Protein AF-A0A936PYH4-F1 (afdb_monomer_lite)

Foldseek 3Di:
DAQAEAAWKQWQWQQVVPRDGDGDGYDYDFADQLCLLLRLLLCLQVVLVVLVVQVPDDPRIHIQIEGEGADAHAQLSVVVCVVSRYWYWYCDPNDTDGHRHDHHPFDADPVSHRQQQRSLQSLQVVLCVVQVFDPPAALVSLVSLLVVLVVLCVVVVHDQQAADPPQDDSSSLRSSLSNLLSNLCVLFNWGWAQDSDDPPARRIWTQGHPVSPDTHRSSVLSGRCSGGNPVSRSSVVSVVVSVCRVVVND

Sequence (250 aa):
MGLTELDRVELVIEERETNRRRLIAVEALGWPVEREALDTACALLKLSSLLDWAERQPDGKVCKVELYSQGEPPKPLVEWLHKRGVNMTVEADNRPRPVRGRPATLPWGPDGEPDAGALMAENARAFAEAHGAPWPPTVDGVSAVDAACEAWREARGMTPDQNDDDAEDGALTVTGGAYAGEALRLAAGGAWAFVSRNEHMRAFTLRAGPQQNVTVNVLGKVQKHLRAGAGDSTLSLVRVVVGRLREGGF

Radius of gyration: 18.77 Å; chains: 1; bounding box: 57×38×49 Å

Secondary structure (DSSP, 8-state):
----SSS-EEEEEEETTT-PPP-B--------GGGHHHHHHHHHHHHHHHHHHHHTSPTTEEEEEEEEEESPPBHHHHHHHHTTTEEEEEEETTEEEE---BPPSS-B-TTS-B-HHHHHHHHHHHHHHHHT--SS--TGGGHHHHHHHHHHHHTTT--TT---TT---HHHHHHHHHHHHHHHHHHH-EEEEE-S--TTS-SEEEEESTT--EEE-HHHHHHHHHHHGGGG-HHHHHHHHHHHHHHT--

Structure (mmCIF, N/CA/C/O backbone):
data_AF-A0A936PYH4-F1
#
_entry.id   AF-A0A936PYH4-F1
#
loop_
_atom_site.group_PDB
_atom_site.id
_atom_site.type_symbol
_atom_site.label_atom_id
_atom_site.label_alt_id
_atom_site.label_comp_id
_atom_site.label_asym_id
_atom_site.label_entity_id
_atom_site.label_seq_id
_atom_site.pdbx_PDB_ins_code
_atom_site.Cartn_x
_atom_site.Cartn_y
_atom_site.Cartn_z
_atom_site.occupancy
_atom_site.B_iso_or_equiv
_atom_site.auth_seq_id
_atom_site.auth_comp_id
_atom_site.auth_asym_id
_atom_site.auth_atom_id
_atom_site.pdbx_PDB_model_num
ATOM 1 N N . MET A 1 1 ? -2.100 14.354 2.970 1.00 36.97 1 MET A N 1
ATOM 2 C CA . MET A 1 1 ? -2.330 12.986 3.510 1.00 36.97 1 MET A CA 1
ATOM 3 C C . MET A 1 1 ? -3.836 12.752 3.505 1.00 36.97 1 MET A C 1
ATOM 5 O O . MET A 1 1 ? -4.448 12.741 4.555 1.00 36.97 1 MET A O 1
ATOM 9 N N . GLY A 1 2 ? -4.495 12.691 2.357 1.00 36.94 2 GLY A N 1
ATOM 10 C CA . GLY A 1 2 ? -4.712 11.448 1.619 1.00 36.94 2 GLY A CA 1
ATOM 11 C C . GLY A 1 2 ? -5.708 10.541 2.276 1.00 36.94 2 GLY A C 1
ATOM 12 O O . GLY A 1 2 ? -5.559 9.322 2.270 1.00 36.94 2 GLY A O 1
ATOM 13 N N . LEU A 1 3 ? -6.671 11.157 2.947 1.00 38.81 3 LEU A N 1
ATOM 14 C CA . LEU A 1 3 ? -7.670 10.472 3.734 1.00 38.81 3 LEU A CA 1
ATOM 15 C C . LEU A 1 3 ? -8.642 9.678 2.852 1.00 38.81 3 LEU A C 1
ATOM 17 O O . LEU A 1 3 ? -9.134 8.679 3.344 1.00 38.81 3 LEU A O 1
ATOM 21 N N . THR A 1 4 ? -8.797 9.993 1.562 1.00 41.25 4 THR A N 1
ATOM 22 C CA . THR A 1 4 ? -9.926 9.663 0.657 1.00 41.25 4 THR A CA 1
ATOM 23 C C . THR A 1 4 ? -10.342 8.197 0.453 1.00 41.25 4 THR A C 1
ATOM 25 O O . THR A 1 4 ? -11.448 7.975 -0.008 1.00 41.25 4 THR A O 1
ATOM 28 N N . GLU A 1 5 ? -9.532 7.194 0.799 1.00 42.84 5 GLU A N 1
ATOM 29 C CA . GLU A 1 5 ? -9.834 5.776 0.463 1.00 42.84 5 GLU A CA 1
ATOM 30 C C . GLU A 1 5 ? -10.044 4.802 1.648 1.00 42.84 5 GLU A C 1
ATOM 32 O O . GLU A 1 5 ? -9.507 3.702 1.654 1.00 42.84 5 GLU A O 1
ATOM 37 N N . LEU A 1 6 ? -10.673 5.208 2.747 1.00 37.81 6 LEU A N 1
ATOM 38 C CA . LEU A 1 6 ? -11.112 4.260 3.783 1.00 37.81 6 LEU A CA 1
ATOM 39 C C . LEU A 1 6 ? -12.549 4.550 4.141 1.00 37.81 6 LEU A C 1
ATOM 41 O O . LEU A 1 6 ? -12.941 5.708 4.146 1.00 37.81 6 LEU A O 1
ATOM 45 N N . ASP A 1 7 ? -13.316 3.524 4.494 1.00 48.84 7 ASP A N 1
ATOM 46 C CA . ASP A 1 7 ? -14.610 3.782 5.102 1.00 48.84 7 ASP A CA 1
ATOM 47 C C . ASP A 1 7 ? -14.406 4.617 6.379 1.00 48.84 7 ASP A C 1
ATOM 49 O O . ASP A 1 7 ? -13.557 4.293 7.215 1.00 48.84 7 ASP A O 1
ATOM 53 N N . ARG A 1 8 ? -15.127 5.743 6.457 1.00 43.75 8 ARG A N 1
ATOM 54 C CA . ARG A 1 8 ? -15.293 6.655 7.600 1.00 43.75 8 ARG A CA 1
ATOM 55 C C . ARG A 1 8 ? -14.532 6.229 8.870 1.00 43.75 8 ARG A C 1
ATOM 57 O O . ARG A 1 8 ? -15.039 5.490 9.712 1.00 43.75 8 ARG A O 1
ATOM 64 N N . VAL A 1 9 ? -13.321 6.760 9.047 1.00 45.91 9 VAL A N 1
ATOM 65 C CA . VAL A 1 9 ? -12.562 6.606 10.298 1.00 45.91 9 VAL A CA 1
ATOM 66 C C . VAL A 1 9 ? -12.990 7.698 11.279 1.00 45.91 9 VAL A C 1
ATOM 68 O O . VAL A 1 9 ? -12.510 8.830 11.235 1.00 45.91 9 VAL A O 1
ATOM 71 N N . GLU A 1 10 ? -13.873 7.379 12.217 1.00 50.19 10 GLU A N 1
ATOM 72 C CA . GLU A 1 10 ? -14.198 8.305 13.298 1.00 50.19 10 GLU A CA 1
ATOM 73 C C . GLU A 1 10 ? -13.090 8.307 14.356 1.00 50.19 10 GLU A C 1
ATOM 75 O O . GLU A 1 10 ? -13.050 7.514 15.295 1.00 50.19 10 GLU A O 1
ATOM 80 N N . LEU A 1 11 ? -12.161 9.249 14.212 1.00 49.16 11 LEU A N 1
ATOM 81 C CA . LEU A 1 11 ? -11.184 9.552 15.250 1.00 49.16 11 LEU A CA 1
ATOM 82 C C . LEU A 1 11 ? -11.848 10.331 16.397 1.00 49.16 11 LEU A C 1
ATOM 84 O O . LEU A 1 11 ? -11.797 11.560 16.428 1.00 49.16 11 LEU A O 1
ATOM 88 N N . VAL A 1 12 ? -12.420 9.633 17.376 1.00 53.66 12 VAL A N 1
ATOM 89 C CA . VAL A 1 12 ? -12.986 10.263 18.574 1.00 53.66 12 VAL A CA 1
ATOM 90 C C . VAL A 1 12 ? -11.862 10.647 19.540 1.00 53.66 12 VAL A C 1
ATOM 92 O O . VAL A 1 12 ? -11.499 9.918 20.463 1.00 53.66 12 VAL A O 1
ATOM 95 N N . ILE A 1 13 ? -11.311 11.842 19.346 1.00 54.09 13 ILE A N 1
ATOM 96 C CA . ILE A 1 13 ? -10.485 12.499 20.364 1.00 54.09 13 ILE A CA 1
ATOM 97 C C . ILE A 1 13 ? -11.435 12.965 21.464 1.00 54.09 13 ILE A C 1
ATOM 99 O O . ILE A 1 13 ? -12.289 13.804 21.198 1.00 54.09 13 ILE A O 1
ATOM 103 N N . GLU A 1 14 ? -11.318 12.425 22.674 1.00 54.59 14 GLU A N 1
ATOM 104 C CA . GLU A 1 14 ? -12.084 12.874 23.834 1.00 54.59 14 GLU A CA 1
ATOM 105 C C . GLU A 1 14 ? -11.196 13.811 24.663 1.00 54.59 14 GLU A C 1
ATOM 107 O O . GLU A 1 14 ? -10.322 13.385 25.424 1.00 54.59 14 GLU A O 1
ATOM 112 N N . GLU A 1 15 ? -11.386 15.122 24.493 1.00 52.62 15 GLU A N 1
ATOM 113 C CA . GLU A 1 15 ? -10.763 16.112 25.373 1.00 52.62 15 GLU A CA 1
ATOM 114 C C . GLU A 1 15 ? -11.553 16.185 26.682 1.00 52.62 15 GLU A C 1
ATOM 116 O O . GLU A 1 15 ? -12.648 16.745 26.712 1.00 52.62 15 GLU A O 1
ATOM 121 N N . ARG A 1 16 ? -10.997 15.644 27.776 1.00 49.78 16 ARG A N 1
ATOM 122 C CA . ARG A 1 16 ? -11.657 15.614 29.097 1.00 49.78 16 ARG A CA 1
ATOM 123 C C . ARG A 1 16 ? -12.141 16.985 29.582 1.00 49.78 16 ARG A C 1
ATOM 125 O O . ARG A 1 16 ? -13.125 17.053 30.306 1.00 49.78 16 ARG A O 1
ATOM 132 N N . GLU A 1 17 ? -11.465 18.060 29.185 1.00 53.91 17 GLU A N 1
ATOM 133 C CA . GLU A 1 17 ? -11.807 19.428 29.594 1.00 53.91 17 GLU A CA 1
ATOM 134 C C . GLU A 1 17 ? -12.949 20.046 28.777 1.00 53.91 17 GLU A C 1
ATOM 136 O O . GLU A 1 17 ? -13.688 20.881 29.291 1.00 53.91 17 GLU A O 1
ATOM 141 N N . THR A 1 18 ? -13.112 19.655 27.509 1.00 51.16 18 THR A N 1
ATOM 142 C CA . THR A 1 18 ? -14.043 20.322 26.579 1.00 51.16 18 THR A CA 1
ATOM 143 C C . THR A 1 18 ? -15.152 19.407 26.063 1.00 51.16 18 THR A C 1
ATOM 145 O O . THR A 1 18 ? -16.083 19.888 25.417 1.00 51.16 18 THR A O 1
ATOM 148 N N . ASN A 1 19 ? -15.061 18.097 26.319 1.00 54.31 19 ASN A N 1
ATOM 149 C CA . ASN A 1 19 ? -15.919 17.046 25.766 1.00 54.31 19 ASN A CA 1
ATOM 150 C C . ASN A 1 19 ? -16.049 17.095 24.227 1.00 54.31 19 ASN A C 1
ATOM 152 O O . ASN A 1 19 ? -16.992 16.548 23.648 1.00 54.31 19 ASN A O 1
ATOM 156 N N . ARG A 1 20 ? -15.119 17.774 23.540 1.00 45.62 20 ARG A N 1
ATOM 157 C CA . ARG A 1 20 ? -15.144 17.932 22.086 1.00 45.62 20 ARG A CA 1
ATOM 158 C C . ARG A 1 20 ? -14.701 16.639 21.431 1.00 45.62 20 ARG A C 1
ATOM 160 O O . ARG A 1 20 ? -13.614 16.163 21.722 1.00 45.62 20 ARG A O 1
ATOM 167 N N . ARG A 1 21 ? -15.525 16.140 20.508 1.00 53.88 21 ARG A N 1
ATOM 168 C CA . ARG A 1 21 ? -15.212 15.036 19.596 1.00 53.88 21 ARG A CA 1
ATOM 169 C C . ARG A 1 21 ? -14.869 15.623 18.232 1.00 53.88 21 ARG A C 1
ATOM 171 O O . ARG A 1 21 ? -15.609 16.471 17.734 1.00 53.88 21 ARG A O 1
ATOM 178 N N . ARG A 1 22 ? -13.757 15.203 17.630 1.00 50.12 22 ARG A N 1
ATOM 179 C CA . ARG A 1 22 ? -13.478 15.477 16.211 1.00 50.12 22 ARG A CA 1
ATOM 180 C C . ARG A 1 22 ? -13.906 14.267 15.387 1.00 50.12 22 ARG A C 1
ATOM 182 O O . ARG A 1 22 ? -13.904 13.157 15.891 1.00 50.12 22 ARG A O 1
ATOM 189 N N . LEU A 1 23 ? -14.339 14.500 14.155 1.00 50.31 23 LEU A N 1
ATOM 190 C CA . LEU A 1 23 ? -14.784 13.463 13.228 1.00 50.31 23 LEU A CA 1
ATOM 191 C C . LEU A 1 23 ? -13.999 13.654 11.933 1.00 50.31 23 LEU A C 1
ATOM 193 O O . LEU A 1 23 ? -13.921 14.777 11.437 1.00 50.31 23 LEU A O 1
ATOM 197 N N . ILE A 1 24 ? -13.409 12.584 11.403 1.00 49.41 24 ILE A N 1
ATOM 198 C CA . ILE A 1 24 ? -12.728 12.601 10.106 1.00 49.41 24 ILE A CA 1
ATOM 199 C C . ILE A 1 24 ? -13.468 11.621 9.197 1.00 49.41 24 ILE A C 1
ATOM 201 O O . ILE A 1 24 ? -13.180 10.432 9.154 1.00 49.41 24 ILE A O 1
ATOM 205 N N . ALA A 1 25 ? -14.490 12.112 8.504 1.00 42.09 25 ALA A N 1
ATOM 206 C CA . ALA A 1 25 ? -15.237 11.284 7.569 1.00 42.09 25 ALA A CA 1
ATOM 207 C C . ALA A 1 25 ? -14.439 11.085 6.276 1.00 42.09 25 ALA A C 1
ATOM 209 O O . ALA A 1 25 ? -13.813 12.015 5.769 1.00 42.09 25 ALA A O 1
ATOM 210 N N . VAL A 1 26 ? -14.486 9.867 5.750 1.00 46.97 26 VAL A N 1
ATOM 211 C CA . VAL A 1 26 ? -13.901 9.492 4.468 1.00 46.97 26 VAL A CA 1
ATOM 212 C C . VAL A 1 26 ? -14.951 8.679 3.712 1.00 46.97 26 VAL A C 1
ATOM 214 O O . VAL A 1 26 ? -15.607 7.817 4.300 1.00 46.97 26 VAL A O 1
ATOM 217 N N . GLU A 1 27 ? -15.161 9.019 2.441 1.00 40.88 27 GLU A N 1
ATOM 218 C CA . GLU A 1 27 ? -16.103 8.348 1.541 1.00 40.88 27 GLU A CA 1
ATOM 219 C C . GLU A 1 27 ? -15.571 6.975 1.122 1.00 40.88 27 GLU A C 1
ATOM 221 O O . GLU A 1 27 ? -14.375 6.823 0.874 1.00 40.88 27 GLU A O 1
ATOM 226 N N . ALA A 1 28 ? -16.444 5.968 1.023 1.00 50.50 28 ALA A N 1
ATOM 227 C CA . ALA A 1 28 ? -16.013 4.636 0.620 1.00 50.50 28 ALA A CA 1
ATOM 228 C C . ALA A 1 28 ? -17.111 3.754 0.008 1.00 50.50 28 ALA A C 1
ATOM 230 O O . ALA A 1 28 ? -18.307 4.032 0.103 1.00 50.50 28 ALA A O 1
ATOM 231 N N . LEU A 1 29 ? -16.625 2.693 -0.648 1.00 54.22 29 LEU A N 1
ATOM 232 C CA . LEU A 1 29 ? -17.326 1.717 -1.491 1.00 54.22 29 LEU A CA 1
ATOM 233 C C . LEU A 1 29 ? -17.531 0.348 -0.792 1.00 54.22 29 LEU A C 1
ATOM 235 O O . LEU A 1 29 ? -18.022 -0.585 -1.428 1.00 54.22 29 LEU A O 1
ATOM 239 N N . GLY A 1 30 ? -17.160 0.213 0.489 1.00 71.06 30 GLY A N 1
ATOM 240 C CA . GLY A 1 30 ? -17.264 -1.011 1.293 1.00 71.06 30 GLY A CA 1
ATOM 241 C C . GLY A 1 30 ? -16.094 -2.003 1.187 1.00 71.06 30 GLY A C 1
ATOM 242 O O . GLY A 1 30 ? -14.992 -1.611 0.825 1.00 71.06 30 GLY A O 1
ATOM 243 N N . TRP A 1 31 ? -16.329 -3.292 1.508 1.00 82.12 31 TRP A N 1
ATOM 244 C CA . TRP A 1 31 ? -15.305 -4.370 1.565 1.00 82.12 31 TRP A CA 1
ATOM 245 C C . TRP A 1 31 ? -15.480 -5.499 0.524 1.00 82.12 31 TRP A C 1
ATOM 247 O O . TRP A 1 31 ? -15.654 -6.669 0.909 1.00 82.12 31 TRP A O 1
ATOM 257 N N . PRO A 1 32 ? -15.444 -5.204 -0.789 1.00 87.12 32 PRO A N 1
ATOM 258 C CA . PRO A 1 32 ? -15.567 -6.232 -1.818 1.00 87.12 32 PRO A CA 1
ATOM 259 C C . PRO A 1 32 ? -14.401 -7.231 -1.762 1.00 87.12 32 PRO A C 1
ATOM 261 O O . PRO A 1 32 ? -13.291 -6.919 -1.325 1.00 87.12 32 PRO A O 1
ATOM 264 N N . VAL A 1 33 ? -14.661 -8.469 -2.180 1.00 88.31 33 VAL A N 1
ATOM 265 C CA . VAL A 1 33 ? -13.669 -9.556 -2.119 1.00 88.31 33 VAL A CA 1
ATOM 266 C C . VAL A 1 33 ? -12.528 -9.300 -3.104 1.00 88.31 33 VAL A C 1
ATOM 268 O O . VAL A 1 33 ? -11.366 -9.546 -2.792 1.00 88.31 33 VAL A O 1
ATOM 271 N N . GLU A 1 34 ? -12.856 -8.736 -4.261 1.00 88.69 34 GLU A N 1
ATOM 272 C CA . GLU A 1 34 ? -11.951 -8.457 -5.374 1.00 88.69 34 GLU A CA 1
ATOM 273 C C . GLU A 1 34 ? -10.904 -7.389 -5.029 1.00 88.69 34 GLU A C 1
ATOM 275 O O . GLU A 1 34 ? -9.839 -7.349 -5.637 1.00 88.69 34 GLU A O 1
ATOM 280 N N . ARG A 1 35 ? -11.183 -6.532 -4.036 1.00 87.81 35 ARG A N 1
ATOM 281 C CA . ARG A 1 35 ? -10.261 -5.487 -3.566 1.00 87.81 35 ARG A CA 1
ATOM 282 C C . ARG A 1 35 ? -9.670 -5.767 -2.187 1.00 87.81 35 ARG A C 1
ATOM 284 O O . ARG A 1 35 ? -9.006 -4.895 -1.633 1.00 87.81 35 ARG A O 1
ATOM 291 N N . GLU A 1 36 ? -9.850 -6.973 -1.638 1.00 90.50 36 GLU A N 1
ATOM 292 C CA . GLU A 1 36 ? -9.421 -7.301 -0.271 1.00 90.50 36 GLU A CA 1
ATOM 293 C C . GLU A 1 36 ? -7.962 -6.918 0.005 1.00 90.50 36 GLU A C 1
ATOM 295 O O . GLU A 1 36 ? -7.667 -6.367 1.067 1.00 90.50 36 GLU A O 1
ATOM 300 N N . ALA A 1 37 ? -7.062 -7.165 -0.951 1.00 91.94 37 ALA A N 1
ATOM 301 C CA . ALA A 1 37 ? -5.651 -6.827 -0.813 1.00 91.94 37 ALA A CA 1
ATOM 302 C C . ALA A 1 37 ? -5.402 -5.321 -0.707 1.00 91.94 37 ALA A C 1
ATOM 304 O O . ALA A 1 37 ? -4.622 -4.868 0.136 1.00 91.94 37 ALA A O 1
ATOM 305 N N . LEU A 1 38 ? -6.054 -4.548 -1.571 1.00 90.44 38 LEU A N 1
ATOM 306 C CA . LEU A 1 38 ? -5.900 -3.103 -1.619 1.00 90.44 38 LEU A CA 1
ATOM 307 C C . LEU A 1 38 ? -6.494 -2.471 -0.363 1.00 90.44 38 LEU A C 1
ATOM 309 O O . LEU A 1 38 ? -5.808 -1.735 0.346 1.00 90.44 38 LEU A O 1
ATOM 313 N N . ASP A 1 39 ? -7.737 -2.816 -0.044 1.00 87.62 39 ASP A N 1
ATOM 314 C CA . ASP A 1 39 ? -8.466 -2.180 1.048 1.00 87.62 39 ASP A CA 1
ATOM 315 C C . ASP A 1 39 ? -7.851 -2.564 2.408 1.00 87.62 39 ASP A C 1
ATOM 317 O O . ASP A 1 39 ? -7.725 -1.719 3.297 1.00 87.62 39 ASP A O 1
ATOM 321 N N . THR A 1 40 ? -7.334 -3.795 2.551 1.00 88.25 40 THR A N 1
ATOM 322 C CA . THR A 1 40 ? -6.559 -4.207 3.735 1.00 88.25 40 THR A CA 1
ATOM 323 C C . THR A 1 40 ? -5.246 -3.427 3.848 1.00 88.25 40 THR A C 1
ATOM 325 O O . THR A 1 40 ? -4.930 -2.922 4.925 1.00 88.25 40 THR A O 1
ATOM 328 N N . ALA A 1 41 ? -4.472 -3.279 2.766 1.00 88.19 41 ALA A N 1
ATOM 329 C CA . ALA A 1 41 ? -3.217 -2.524 2.801 1.00 88.19 41 ALA A CA 1
ATOM 330 C C . ALA A 1 41 ? -3.446 -1.034 3.112 1.00 88.19 41 ALA A C 1
ATOM 332 O O . ALA A 1 41 ? -2.740 -0.466 3.951 1.00 88.19 41 ALA A O 1
ATOM 333 N N . CYS A 1 42 ? -4.465 -0.419 2.505 1.00 84.88 42 CYS A N 1
ATOM 334 C CA . CYS A 1 42 ? -4.886 0.947 2.807 1.00 84.88 42 CYS A CA 1
ATOM 335 C C . CYS A 1 42 ? -5.316 1.091 4.273 1.00 84.88 42 CYS A C 1
ATOM 337 O O . CYS A 1 42 ? -4.893 2.041 4.940 1.00 84.88 42 CYS A O 1
ATOM 339 N N . ALA A 1 43 ? -6.091 0.139 4.804 1.00 82.38 43 ALA A N 1
ATOM 340 C CA . ALA A 1 43 ? -6.533 0.152 6.198 1.00 82.38 43 ALA A CA 1
ATOM 341 C C . ALA A 1 43 ? -5.351 0.111 7.160 1.00 82.38 43 ALA A C 1
ATOM 343 O O . ALA A 1 43 ? -5.246 0.956 8.048 1.00 82.38 43 ALA A O 1
ATOM 344 N N . LEU A 1 44 ? -4.419 -0.811 6.933 1.00 82.94 44 LEU A N 1
ATOM 345 C CA . LEU A 1 44 ? -3.217 -0.956 7.744 1.00 82.94 44 LEU A CA 1
ATOM 346 C C . LEU A 1 44 ? -2.346 0.304 7.698 1.00 82.94 44 LEU A C 1
ATOM 348 O O . LEU A 1 44 ? -1.953 0.810 8.746 1.00 82.94 44 LEU A O 1
ATOM 352 N N . LEU A 1 45 ? -2.091 0.858 6.508 1.00 80.00 45 LEU A N 1
ATOM 353 C CA . LEU A 1 45 ? -1.277 2.066 6.351 1.00 80.00 45 LEU A CA 1
ATOM 354 C C . LEU A 1 45 ? -1.867 3.260 7.104 1.00 80.00 45 LEU A C 1
ATOM 356 O O . LEU A 1 45 ? -1.144 3.927 7.847 1.00 80.00 45 LEU A O 1
ATOM 360 N N . LYS A 1 46 ? -3.163 3.540 6.930 1.00 76.88 46 LYS A N 1
ATOM 361 C CA . LYS A 1 46 ? -3.772 4.718 7.561 1.00 76.88 46 LYS A CA 1
ATOM 362 C C . LYS A 1 46 ? -3.973 4.517 9.058 1.00 76.88 46 LYS A C 1
ATOM 364 O O . LYS A 1 46 ? -3.663 5.424 9.827 1.00 76.88 46 LYS A O 1
ATOM 369 N N . LEU A 1 47 ? -4.451 3.348 9.489 1.00 77.12 47 LEU A N 1
ATOM 370 C CA . LEU A 1 47 ? -4.714 3.096 10.907 1.00 77.12 47 LEU A CA 1
ATOM 371 C C . LEU A 1 47 ? -3.414 3.028 11.708 1.00 77.12 47 LEU A C 1
ATOM 373 O O . LEU A 1 47 ? -3.383 3.558 12.811 1.00 77.12 47 LEU A O 1
ATOM 377 N N . SER A 1 48 ? -2.317 2.504 11.152 1.00 77.31 48 SER A N 1
ATOM 378 C CA . SER A 1 48 ? -1.006 2.599 11.807 1.00 77.31 48 SER A CA 1
ATOM 379 C C . SER A 1 48 ? -0.564 4.048 12.022 1.00 77.31 48 SER A C 1
ATOM 381 O O . SER A 1 48 ? -0.150 4.385 13.127 1.00 77.31 48 SER A O 1
ATOM 383 N N . SER A 1 49 ? -0.700 4.929 11.022 1.00 74.12 49 SER A N 1
ATOM 384 C CA . SER A 1 49 ? -0.369 6.353 11.193 1.00 74.12 49 SER A CA 1
ATOM 385 C C . SER A 1 49 ? -1.274 7.057 12.210 1.00 74.12 49 SER A C 1
ATOM 387 O O . SER A 1 49 ? -0.801 7.897 12.973 1.00 74.12 49 SER A O 1
ATOM 389 N N . LEU A 1 50 ? -2.565 6.715 12.243 1.00 74.31 50 LEU A N 1
ATOM 390 C CA . LEU A 1 50 ? -3.516 7.292 13.195 1.00 74.31 50 LEU A CA 1
ATOM 391 C C . 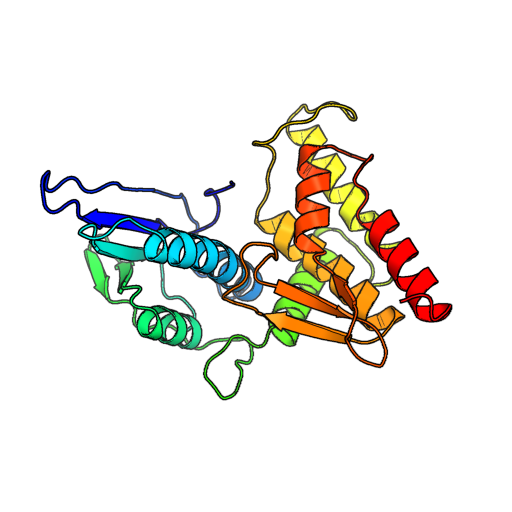LEU A 1 50 ? -3.274 6.811 14.627 1.00 74.31 50 LEU A C 1
ATOM 393 O O . LEU A 1 50 ? -3.330 7.620 15.548 1.00 74.31 50 LEU A O 1
ATOM 397 N N . LEU A 1 51 ? -2.988 5.523 14.815 1.00 74.88 51 LEU A N 1
ATOM 398 C CA . LEU A 1 51 ? -2.668 4.949 16.122 1.00 74.88 51 LEU A CA 1
ATOM 399 C C . LEU A 1 51 ? -1.375 5.548 16.685 1.00 74.88 51 LEU A C 1
ATOM 401 O O . LEU A 1 51 ? -1.354 5.963 17.837 1.00 74.88 51 LEU A O 1
ATOM 405 N N . ASP A 1 52 ? -0.337 5.686 15.859 1.00 75.38 52 ASP A N 1
ATOM 406 C CA . ASP A 1 52 ? 0.925 6.331 16.240 1.00 75.38 52 ASP A CA 1
ATOM 407 C C . ASP A 1 52 ? 0.718 7.812 16.618 1.00 75.38 52 ASP A C 1
ATOM 409 O O . ASP A 1 52 ? 1.230 8.301 17.625 1.00 75.38 52 ASP A O 1
ATOM 413 N N . TRP A 1 53 ? -0.111 8.539 15.861 1.00 76.44 53 TRP A N 1
ATOM 414 C CA . TRP A 1 53 ? -0.502 9.905 16.219 1.00 76.44 53 TRP A CA 1
ATOM 415 C C . TRP A 1 53 ? -1.291 9.967 17.539 1.00 76.44 53 TRP A C 1
ATOM 417 O O . TRP A 1 53 ? -1.061 10.872 18.347 1.00 76.44 53 TRP A O 1
ATOM 427 N N . ALA A 1 54 ? -2.208 9.023 17.765 1.00 72.69 54 ALA A N 1
ATOM 428 C CA . ALA A 1 54 ? -3.041 8.952 18.962 1.00 72.69 54 ALA A CA 1
ATOM 429 C C . ALA A 1 54 ? -2.216 8.636 20.221 1.00 72.69 54 ALA A C 1
ATOM 431 O O . ALA A 1 54 ? -2.462 9.229 21.270 1.00 72.69 54 ALA A O 1
ATOM 432 N N . GLU A 1 55 ? -1.216 7.757 20.109 1.00 73.62 55 GLU A N 1
ATOM 433 C CA . GLU A 1 55 ? -0.278 7.418 21.189 1.00 73.62 55 GLU A CA 1
ATOM 434 C C . GLU A 1 55 ? 0.604 8.616 21.595 1.00 73.62 55 GLU A C 1
ATOM 436 O O . GLU A 1 55 ? 0.939 8.756 22.769 1.00 73.62 55 GLU A O 1
ATOM 441 N N . ARG A 1 56 ? 0.949 9.515 20.660 1.00 76.62 56 ARG A N 1
ATOM 442 C CA . ARG A 1 56 ? 1.772 10.714 20.929 1.00 76.62 56 ARG A CA 1
ATOM 443 C C . ARG A 1 56 ? 1.009 11.896 21.544 1.00 76.62 56 ARG A C 1
ATOM 445 O O . ARG A 1 56 ? 1.588 12.975 21.696 1.00 76.62 56 ARG A O 1
ATOM 452 N N . GLN A 1 57 ? -0.282 11.759 21.847 1.00 74.12 57 GLN A N 1
ATOM 453 C CA . GLN A 1 57 ? -1.046 12.878 22.401 1.00 74.12 57 GLN A CA 1
ATOM 454 C C . GLN A 1 57 ? -0.618 13.214 23.844 1.00 74.12 57 GLN A C 1
ATOM 456 O O . GLN A 1 57 ? -0.269 12.309 24.598 1.00 74.12 57 GLN A O 1
ATOM 461 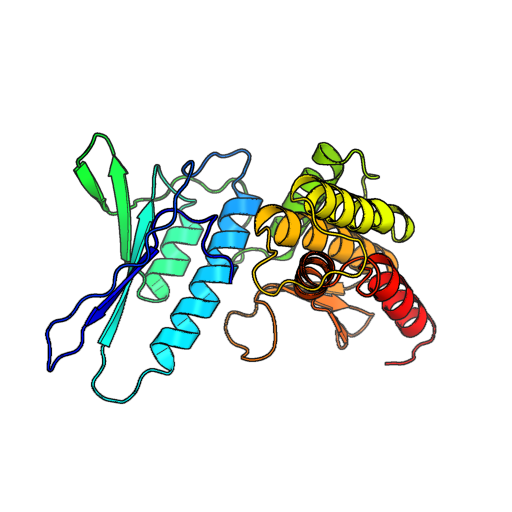N N . PRO A 1 58 ? -0.654 14.502 24.249 1.00 72.44 58 PRO A N 1
ATOM 462 C CA . PRO A 1 58 ? -0.268 14.922 25.597 1.00 72.44 58 PRO A CA 1
ATOM 463 C C . PRO A 1 58 ? -1.080 14.241 26.705 1.00 72.44 58 PRO A C 1
ATOM 465 O O . PRO A 1 58 ? -2.269 13.951 26.525 1.00 72.44 58 PRO A O 1
ATOM 468 N N . ASP A 1 59 ? -0.456 14.090 27.877 1.00 63.12 59 ASP A N 1
ATOM 469 C CA . ASP A 1 59 ? -1.074 13.527 29.079 1.00 63.12 59 ASP A CA 1
ATOM 470 C C . ASP A 1 59 ? -2.447 14.161 29.366 1.00 63.12 59 ASP A C 1
ATOM 472 O O . ASP A 1 59 ? -2.598 15.380 29.445 1.00 63.12 59 ASP A O 1
ATOM 476 N N . GLY A 1 60 ? -3.470 13.313 29.513 1.00 57.44 60 GLY A N 1
ATOM 477 C CA . GLY A 1 60 ? -4.852 13.719 29.795 1.00 57.44 60 GLY A CA 1
ATOM 478 C C . GLY A 1 60 ? -5.807 13.703 28.594 1.00 57.44 60 GLY A C 1
ATOM 479 O O . GLY A 1 60 ? -7.023 13.741 28.808 1.00 57.44 60 GLY A O 1
ATOM 480 N N . LYS A 1 61 ? -5.308 13.570 27.355 1.00 60.81 61 LYS A N 1
ATOM 481 C CA . LYS A 1 61 ? -6.147 13.338 26.164 1.00 60.81 61 LYS A CA 1
ATOM 482 C C . LYS A 1 61 ? -6.315 11.840 25.911 1.00 60.81 61 LYS A C 1
ATOM 484 O O . LYS A 1 61 ? -5.341 11.138 25.668 1.00 60.81 61 LYS A O 1
ATOM 489 N N . VAL A 1 62 ? -7.553 11.341 25.947 1.00 59.59 62 VAL A N 1
ATOM 490 C CA . VAL A 1 62 ? -7.854 9.954 25.559 1.00 59.59 62 VAL A CA 1
ATOM 491 C C . VAL A 1 62 ? -8.326 9.967 24.111 1.00 59.59 62 VAL A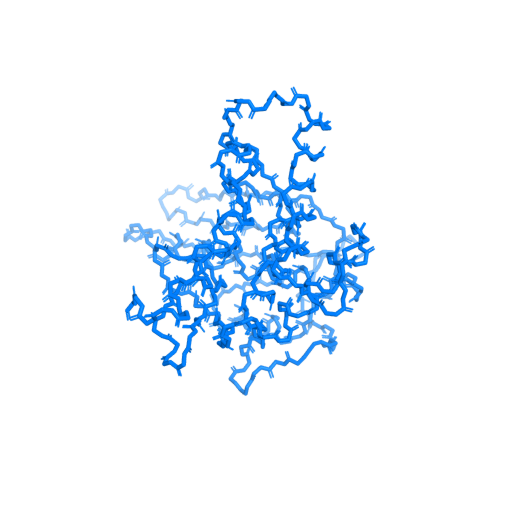 C 1
ATOM 493 O O . VAL A 1 62 ? -9.366 10.543 23.800 1.00 59.59 62 VAL A O 1
ATOM 496 N N . CYS A 1 63 ? -7.572 9.328 23.221 1.00 64.56 63 CYS A N 1
ATOM 497 C CA . CYS A 1 63 ? -7.991 9.136 21.836 1.00 64.56 63 CYS A CA 1
ATOM 498 C C . CYS A 1 63 ? -8.587 7.741 21.676 1.00 64.56 63 CYS A C 1
ATOM 500 O O . CYS A 1 63 ? -7.900 6.746 21.892 1.00 64.56 63 CYS A O 1
ATOM 502 N N . LYS A 1 64 ? -9.864 7.671 21.297 1.00 68.81 64 LYS A N 1
ATOM 503 C CA . LYS A 1 64 ? -10.508 6.432 20.855 1.00 68.81 64 LYS A CA 1
ATOM 504 C C . LYS A 1 64 ? -10.570 6.453 19.334 1.00 68.81 64 LYS A C 1
ATOM 506 O O . LYS A 1 64 ? -10.970 7.451 18.739 1.00 68.81 64 LYS A O 1
ATOM 511 N N . VAL A 1 65 ? -10.159 5.358 18.710 1.00 70.88 65 VAL A N 1
ATOM 512 C CA . VAL A 1 65 ? -10.240 5.195 17.258 1.00 70.88 65 VAL A CA 1
ATOM 513 C C . VAL A 1 65 ? -11.433 4.295 16.962 1.00 70.88 65 VAL A C 1
ATOM 515 O O . VAL A 1 65 ? -11.476 3.156 17.428 1.00 70.88 65 VAL A O 1
ATOM 518 N N . GLU A 1 66 ? -12.400 4.806 16.205 1.00 73.88 66 GLU A N 1
ATOM 519 C CA . GLU A 1 66 ? -13.541 4.035 15.720 1.00 73.88 66 GLU A CA 1
ATOM 520 C C . GLU A 1 66 ? -13.506 3.970 14.188 1.00 73.88 66 GLU A C 1
ATOM 522 O O . GLU A 1 66 ? -13.273 4.971 13.512 1.00 73.88 66 GLU A O 1
ATOM 527 N N . LEU A 1 67 ? -13.719 2.785 13.621 1.00 74.62 67 LEU A N 1
ATOM 528 C CA . LEU A 1 67 ? -13.851 2.587 12.181 1.00 74.62 67 LEU A CA 1
ATOM 529 C C . LEU A 1 67 ? -15.310 2.283 11.848 1.00 74.62 67 LEU A C 1
ATOM 531 O O . LEU A 1 67 ? -15.863 1.304 12.348 1.00 74.62 67 LEU A O 1
ATOM 535 N N . TYR A 1 68 ? -15.909 3.077 10.969 1.00 75.50 68 TYR A N 1
ATOM 536 C CA . TYR A 1 68 ? -17.232 2.818 10.417 1.00 75.50 68 TYR A CA 1
ATOM 537 C C . TYR A 1 68 ? -17.063 2.324 8.992 1.00 75.50 68 TYR A C 1
ATOM 539 O O . TYR A 1 68 ? -16.432 2.993 8.186 1.00 75.50 68 TYR A O 1
ATOM 547 N N . SER A 1 69 ? -17.616 1.152 8.698 1.00 75.19 69 SER A N 1
ATOM 548 C CA . SER A 1 69 ? -17.448 0.456 7.423 1.00 75.19 69 SER A CA 1
ATOM 549 C C . SER A 1 69 ? -18.770 0.170 6.727 1.00 75.19 69 SER A C 1
ATOM 551 O O . SER A 1 69 ? -19.791 -0.058 7.383 1.00 75.19 69 SER A O 1
ATOM 553 N N . GLN A 1 70 ? -18.750 0.168 5.393 1.00 76.94 70 GLN A N 1
ATOM 554 C CA . GLN A 1 70 ? -19.846 -0.355 4.579 1.00 76.94 70 GLN A CA 1
ATOM 555 C C . GLN A 1 70 ? -19.547 -1.833 4.270 1.00 76.94 70 GLN A C 1
ATOM 557 O O . GLN A 1 70 ? -18.603 -2.173 3.564 1.00 76.94 70 GLN A O 1
ATOM 562 N N . GLY A 1 71 ? -20.332 -2.755 4.824 1.00 80.62 71 GLY A N 1
ATOM 563 C CA . GLY A 1 71 ? -20.060 -4.195 4.706 1.00 80.62 71 GLY A CA 1
ATOM 564 C C . GLY A 1 71 ? -18.999 -4.729 5.679 1.00 80.62 71 GLY A C 1
ATOM 565 O O . GLY A 1 71 ? -18.522 -4.030 6.564 1.00 80.62 71 GLY A O 1
ATOM 566 N N . GLU A 1 72 ? -18.689 -6.023 5.565 1.00 86.62 72 GLU A N 1
ATOM 567 C CA . GLU A 1 72 ? -17.838 -6.736 6.529 1.00 86.62 72 GLU A CA 1
ATOM 568 C C . GLU A 1 72 ? -16.383 -6.851 6.029 1.00 86.62 72 GLU A C 1
ATOM 570 O O . GLU A 1 72 ? -16.160 -7.499 5.002 1.00 86.62 72 GLU A O 1
ATOM 575 N N . PRO A 1 73 ? -15.386 -6.312 6.757 1.00 87.31 73 PRO A N 1
ATOM 576 C CA . PRO A 1 73 ? -13.964 -6.533 6.478 1.00 87.31 73 PRO A CA 1
ATOM 577 C C . PRO A 1 73 ? -13.521 -7.980 6.743 1.00 87.31 73 PRO A C 1
ATOM 579 O O . PRO A 1 73 ? -14.217 -8.731 7.432 1.00 87.31 73 PRO A O 1
ATOM 582 N N . PRO A 1 74 ? -12.333 -8.395 6.272 1.00 89.50 74 PRO A N 1
ATOM 583 C CA . PRO A 1 74 ? -11.751 -9.684 6.638 1.00 89.50 74 PRO A CA 1
ATOM 584 C C . PRO A 1 74 ? -11.611 -9.838 8.159 1.00 89.50 74 PRO A C 1
ATOM 586 O O . PRO A 1 74 ? -11.059 -8.978 8.842 1.00 89.50 74 PRO A O 1
ATOM 589 N N . LYS A 1 75 ? -12.077 -10.960 8.710 1.00 91.38 75 LYS A N 1
ATOM 590 C CA . LYS A 1 75 ? -12.080 -11.246 10.151 1.00 91.38 75 LYS A CA 1
ATOM 591 C C . LYS A 1 75 ? -10.699 -11.104 10.809 1.00 91.38 75 LYS A C 1
ATOM 593 O O . LYS A 1 75 ? -10.638 -10.495 11.874 1.00 91.38 75 LYS A O 1
ATOM 598 N N . PRO A 1 76 ? -9.589 -11.567 10.210 1.00 89.38 76 PRO A N 1
ATOM 599 C CA . PRO A 1 76 ? -8.274 -11.348 10.806 1.00 89.38 76 PRO A CA 1
ATOM 600 C C . PRO A 1 76 ? -7.881 -9.861 10.901 1.00 89.38 76 PRO A C 1
ATOM 602 O O . PRO A 1 76 ? -7.261 -9.464 11.885 1.00 89.38 76 PRO A O 1
ATOM 605 N N . LEU A 1 77 ? -8.306 -9.011 9.953 1.00 87.62 77 LEU A N 1
ATOM 606 C CA . LEU A 1 77 ? -8.112 -7.556 10.040 1.00 87.62 77 LEU A CA 1
ATOM 607 C C . LEU A 1 77 ? -8.885 -6.974 11.228 1.00 87.62 77 LEU A C 1
ATOM 609 O O . LEU A 1 77 ? -8.346 -6.164 11.978 1.00 87.62 77 LEU A O 1
ATOM 613 N N . VAL A 1 78 ? -10.121 -7.434 11.437 1.00 88.62 78 VAL A N 1
ATOM 614 C CA . VAL A 1 78 ? -10.949 -7.046 12.591 1.00 88.62 78 VAL A CA 1
ATOM 615 C C . VAL A 1 78 ? -10.272 -7.414 13.904 1.00 88.62 78 VAL A C 1
ATOM 617 O O . VAL A 1 78 ? -10.189 -6.598 14.819 1.00 88.62 78 VAL A O 1
ATOM 620 N N . GLU A 1 79 ? -9.760 -8.637 14.003 1.00 88.44 79 GLU A N 1
ATOM 621 C CA . GLU A 1 79 ? -9.043 -9.109 15.187 1.00 88.44 79 GLU A CA 1
ATOM 622 C C . GLU A 1 79 ? -7.749 -8.315 15.418 1.00 88.44 79 GLU A C 1
ATOM 624 O O . GLU A 1 79 ? -7.453 -7.931 16.552 1.00 88.44 79 GLU A O 1
ATOM 629 N N . TRP A 1 80 ? -7.000 -8.018 14.353 1.00 85.81 80 TRP A N 1
ATOM 630 C CA . TRP A 1 80 ? -5.782 -7.207 14.407 1.00 85.81 80 TRP A CA 1
ATOM 631 C C . TRP A 1 80 ? -6.052 -5.778 14.904 1.00 85.81 80 TRP A C 1
ATOM 633 O O . TRP A 1 80 ? -5.270 -5.249 15.704 1.00 85.81 80 TRP A O 1
ATOM 643 N N . LEU A 1 81 ? -7.166 -5.181 14.467 1.00 83.12 81 LEU A N 1
ATOM 644 C CA . LEU A 1 81 ? -7.617 -3.843 14.852 1.00 83.12 81 LEU A CA 1
ATOM 645 C C . LEU A 1 81 ? -8.142 -3.791 16.290 1.00 83.12 81 LEU A C 1
ATOM 647 O O . LEU A 1 81 ? -7.710 -2.934 17.065 1.00 83.12 81 LEU A O 1
ATOM 651 N N . HIS A 1 82 ? -8.979 -4.749 16.692 1.00 85.69 82 HIS A N 1
ATOM 652 C CA . HIS A 1 82 ? -9.468 -4.840 18.070 1.00 85.69 82 HIS A CA 1
ATOM 653 C C . HIS A 1 82 ? -8.330 -5.008 19.082 1.00 85.69 82 HIS A C 1
ATOM 655 O O . HIS A 1 82 ? -8.336 -4.349 20.122 1.00 85.69 82 HIS A O 1
ATOM 661 N N . LYS A 1 83 ? -7.308 -5.823 18.771 1.00 86.19 83 LYS A N 1
ATOM 662 C CA . LYS A 1 83 ? -6.103 -5.966 19.616 1.00 86.19 83 LYS A CA 1
ATOM 663 C C . LYS A 1 83 ? -5.374 -4.634 19.851 1.00 86.19 83 LYS A C 1
ATOM 665 O O . LYS A 1 83 ? -4.618 -4.521 20.810 1.00 86.19 83 LYS A O 1
ATOM 670 N N . ARG A 1 84 ? -5.594 -3.635 18.991 1.00 80.81 84 ARG A N 1
ATOM 671 C CA . ARG A 1 84 ? -4.989 -2.294 19.048 1.00 80.81 84 ARG A CA 1
ATOM 672 C C . ARG A 1 84 ? -5.962 -1.217 19.536 1.00 80.81 84 ARG A C 1
ATOM 674 O O . ARG A 1 84 ? -5.690 -0.033 19.382 1.00 80.81 84 ARG A O 1
ATOM 681 N N . GLY A 1 85 ? -7.082 -1.620 20.139 1.00 79.56 85 GLY A N 1
ATOM 682 C CA . GLY A 1 85 ? -8.053 -0.699 20.731 1.00 79.56 85 GLY A CA 1
ATOM 683 C C . GLY A 1 85 ? -8.908 0.056 19.713 1.00 79.56 85 GLY A C 1
ATOM 684 O O . GLY A 1 85 ? -9.540 1.045 20.078 1.00 79.56 85 GLY A O 1
ATOM 685 N N . VAL A 1 86 ? -8.935 -0.394 18.454 1.00 80.12 86 VAL A N 1
ATOM 686 C CA . VAL A 1 86 ? -9.828 0.156 17.431 1.00 80.12 86 VAL A CA 1
ATOM 687 C C . VAL A 1 86 ? -11.175 -0.552 17.531 1.00 80.12 86 VAL A C 1
ATOM 689 O O . VAL A 1 86 ? -11.250 -1.767 17.349 1.00 80.12 86 VAL A O 1
ATOM 692 N N . ASN A 1 87 ? -12.238 0.204 17.798 1.00 81.44 87 ASN A N 1
ATOM 693 C CA . ASN A 1 87 ? -13.603 -0.314 17.709 1.00 81.44 87 ASN A CA 1
ATOM 694 C C . ASN A 1 87 ? -14.073 -0.235 16.261 1.00 81.44 87 ASN A C 1
ATOM 696 O O . ASN A 1 87 ? -13.799 0.752 15.582 1.00 81.44 87 ASN A O 1
ATOM 700 N N . MET A 1 88 ? -14.804 -1.240 15.785 1.00 80.94 88 MET A N 1
ATOM 701 C CA . MET A 1 88 ? -15.304 -1.233 14.413 1.00 80.94 88 MET A CA 1
ATOM 702 C C . MET A 1 88 ? -16.813 -1.471 14.349 1.00 80.94 88 MET A C 1
ATOM 704 O O . MET A 1 88 ? -17.353 -2.391 14.973 1.00 80.94 88 MET A O 1
ATOM 708 N N . THR A 1 89 ? -17.476 -0.672 13.522 1.00 82.75 89 THR A N 1
ATOM 709 C CA . THR A 1 89 ? -18.920 -0.673 13.299 1.00 82.75 89 THR A CA 1
ATOM 710 C C . THR A 1 89 ? -19.201 -0.837 11.806 1.00 82.75 89 THR A C 1
ATOM 712 O O . THR A 1 89 ? -18.545 -0.216 10.973 1.00 82.75 89 THR A O 1
ATOM 715 N N . VAL A 1 90 ? -20.173 -1.678 11.451 1.00 80.00 90 VAL A N 1
ATOM 716 C CA . VAL A 1 90 ? -20.739 -1.749 10.097 1.00 80.00 90 VAL A CA 1
ATOM 717 C C . VAL A 1 90 ? -22.036 -0.961 10.084 1.00 80.00 90 VAL A C 1
ATOM 719 O O . VAL A 1 90 ? -22.902 -1.178 10.939 1.00 80.00 90 VAL A O 1
ATOM 722 N N . GLU A 1 91 ? -22.204 -0.093 9.095 1.00 74.50 91 GLU A N 1
ATOM 723 C CA . GLU A 1 91 ? -23.518 0.437 8.746 1.00 74.50 91 GLU A CA 1
ATOM 724 C C . GLU A 1 91 ? -24.214 -0.581 7.832 1.00 74.50 91 GLU A C 1
ATOM 726 O O . GLU A 1 91 ? -23.867 -0.740 6.666 1.00 74.50 91 GLU A O 1
ATOM 731 N N . ALA A 1 92 ? -25.167 -1.336 8.384 1.00 65.00 92 ALA A N 1
ATOM 732 C CA . ALA A 1 92 ? -26.001 -2.266 7.626 1.00 65.00 92 ALA A CA 1
ATOM 733 C C . ALA A 1 92 ? -27.462 -1.825 7.751 1.00 65.00 92 ALA A C 1
ATOM 735 O O . ALA A 1 92 ? -27.934 -1.584 8.861 1.00 65.00 92 ALA A O 1
ATOM 736 N N . ASP A 1 93 ? -28.178 -1.703 6.632 1.00 62.69 93 ASP A N 1
ATOM 737 C CA . ASP A 1 93 ? -29.616 -1.388 6.608 1.00 62.69 93 ASP A CA 1
ATOM 738 C C . ASP A 1 93 ? -29.999 -0.142 7.439 1.00 62.69 93 ASP A C 1
ATOM 740 O O . ASP A 1 93 ? -31.000 -0.128 8.161 1.00 62.69 93 ASP A O 1
ATOM 744 N N . ASN A 1 94 ? -29.176 0.913 7.373 1.00 63.09 94 ASN A N 1
ATOM 745 C CA . ASN A 1 94 ? -29.318 2.154 8.151 1.00 63.09 94 ASN A CA 1
ATOM 746 C C . ASN A 1 94 ? -29.296 1.968 9.683 1.00 63.09 94 ASN A C 1
ATOM 748 O O . ASN A 1 94 ? -29.798 2.821 10.421 1.00 63.09 94 ASN A O 1
ATOM 752 N N . ARG A 1 95 ? -28.721 0.868 10.190 1.00 74.06 95 ARG A N 1
ATOM 753 C CA . ARG A 1 95 ? -28.494 0.647 11.624 1.00 74.06 95 ARG A CA 1
ATOM 754 C C . ARG A 1 95 ? -27.030 0.282 11.902 1.00 74.06 95 ARG A C 1
ATOM 756 O O . ARG A 1 95 ? -26.547 -0.728 11.391 1.00 74.06 95 ARG A O 1
ATOM 763 N N . PRO A 1 96 ? -26.328 1.053 12.751 1.00 78.75 96 PRO A N 1
ATOM 764 C CA . PRO A 1 96 ? -24.983 0.703 13.185 1.00 78.75 96 PRO A CA 1
ATOM 765 C C . PRO A 1 96 ? -24.990 -0.601 13.987 1.00 78.75 96 PRO A C 1
ATOM 767 O O . PRO A 1 96 ? -25.802 -0.778 14.900 1.00 78.75 96 PRO A O 1
ATOM 770 N N . ARG A 1 97 ? -24.067 -1.509 13.671 1.00 85.50 97 ARG A N 1
ATOM 771 C CA . ARG A 1 97 ? -23.833 -2.735 14.446 1.00 85.50 97 ARG A CA 1
ATOM 772 C C . ARG A 1 97 ? -22.339 -3.051 14.542 1.00 85.50 97 ARG A C 1
ATOM 774 O O . ARG A 1 97 ? -21.603 -2.700 13.626 1.00 85.50 97 ARG A O 1
ATOM 781 N N . PRO A 1 98 ? -21.879 -3.769 15.581 1.00 85.31 98 PRO A N 1
ATOM 782 C CA . PRO A 1 98 ? -20.489 -4.211 15.651 1.00 85.31 98 PRO A CA 1
ATOM 783 C C . PRO A 1 98 ? -20.087 -5.050 14.430 1.00 85.31 98 PRO A C 1
ATOM 785 O O . PRO A 1 98 ? -20.871 -5.891 13.962 1.00 85.31 98 PRO A O 1
ATOM 788 N N . VAL A 1 99 ? -18.866 -4.831 13.938 1.00 86.69 99 VAL A N 1
ATOM 789 C CA . VAL A 1 99 ? -18.239 -5.668 12.904 1.00 86.69 99 VAL A CA 1
ATOM 790 C C . VAL A 1 99 ? -18.030 -7.084 13.437 1.00 86.69 99 VAL A C 1
ATOM 792 O O . VAL A 1 99 ? -17.593 -7.278 14.573 1.00 86.69 99 VAL A O 1
ATOM 795 N N . ARG A 1 100 ? -18.321 -8.088 12.604 1.00 88.62 100 ARG A N 1
ATOM 796 C CA . ARG A 1 100 ? -18.046 -9.506 12.906 1.00 88.62 100 ARG A CA 1
ATOM 797 C C . ARG A 1 100 ? -16.879 -10.049 12.091 1.00 88.62 100 ARG A C 1
ATOM 799 O O . ARG A 1 100 ? -16.193 -10.969 12.535 1.00 88.62 100 ARG A O 1
ATOM 806 N N . GLY A 1 101 ? -16.671 -9.467 10.920 1.00 89.31 101 GLY A N 1
ATOM 807 C CA . GLY A 1 101 ? -15.714 -9.898 9.930 1.00 89.31 101 GLY A CA 1
ATOM 808 C C . GLY A 1 101 ? -16.237 -11.039 9.058 1.00 89.31 101 GLY A C 1
ATOM 809 O O . GLY A 1 101 ? -16.993 -11.908 9.501 1.00 89.31 101 GLY A O 1
ATOM 810 N N . ARG A 1 102 ? -15.798 -11.049 7.802 1.00 91.50 102 ARG A N 1
ATOM 811 C CA . ARG A 1 102 ? -15.993 -12.143 6.839 1.00 91.50 102 ARG A CA 1
ATOM 812 C C . ARG A 1 102 ? -14.729 -13.007 6.730 1.00 91.50 102 ARG A C 1
ATOM 814 O O . ARG A 1 102 ? -13.661 -12.561 7.144 1.00 91.50 102 ARG A O 1
ATOM 821 N N . PRO A 1 103 ? -14.791 -14.229 6.178 1.00 92.50 103 PRO A N 1
ATOM 822 C CA . PRO A 1 103 ? -13.580 -14.986 5.865 1.00 92.50 103 PRO A CA 1
ATOM 823 C C . PRO A 1 103 ? -12.625 -14.167 4.982 1.00 92.50 103 PRO A C 1
ATOM 825 O O . PRO A 1 103 ? -13.073 -13.504 4.043 1.00 92.50 103 PRO A O 1
ATOM 828 N N . ALA A 1 104 ? -11.334 -14.194 5.316 1.00 91.94 104 ALA A N 1
ATOM 829 C CA . ALA A 1 104 ? -10.285 -13.624 4.475 1.00 91.94 104 ALA A CA 1
ATOM 830 C C . ALA A 1 104 ? -10.035 -14.532 3.266 1.00 91.94 104 ALA A C 1
ATOM 832 O O . ALA A 1 104 ? -10.104 -15.758 3.394 1.00 91.94 104 ALA A O 1
ATOM 833 N N . THR A 1 105 ? -9.735 -13.938 2.116 1.00 92.06 105 THR A N 1
ATOM 834 C CA . THR A 1 105 ? -9.247 -14.659 0.933 1.00 92.06 105 THR A CA 1
ATOM 835 C C . THR A 1 105 ? -7.727 -14.725 0.894 1.00 92.06 105 THR A C 1
ATOM 837 O O . THR A 1 105 ? -7.169 -15.641 0.290 1.00 92.06 105 THR A O 1
ATOM 840 N N . LEU A 1 106 ? -7.058 -13.793 1.573 1.00 90.44 106 LEU A N 1
ATOM 841 C CA . LEU A 1 106 ? -5.606 -13.757 1.683 1.00 90.44 106 LEU A CA 1
ATOM 842 C C . LEU A 1 106 ? -5.109 -14.515 2.918 1.00 90.44 106 LEU A C 1
ATOM 844 O O . LEU A 1 106 ? -5.806 -14.562 3.937 1.00 90.44 106 LEU A O 1
ATOM 848 N N . PRO A 1 107 ? -3.898 -15.099 2.862 1.00 90.75 107 PRO A N 1
ATOM 849 C CA . PRO A 1 107 ? -3.278 -15.691 4.036 1.00 90.75 107 PRO A CA 1
ATOM 850 C C . PRO A 1 107 ? -2.912 -14.612 5.063 1.00 90.75 107 PRO A C 1
ATOM 852 O O . PRO A 1 107 ? -2.610 -13.465 4.732 1.00 90.75 107 PRO A O 1
ATOM 855 N N . TRP A 1 108 ? -2.924 -15.013 6.331 1.00 87.25 108 TRP A N 1
ATOM 856 C CA . TRP A 1 108 ? -2.494 -14.205 7.468 1.00 87.25 108 TRP A CA 1
ATOM 857 C C . TRP A 1 108 ? -1.417 -14.969 8.236 1.00 87.25 108 TRP A C 1
ATOM 859 O O . TRP A 1 108 ? -1.429 -16.201 8.282 1.00 87.25 108 TRP A O 1
ATOM 869 N N . GLY A 1 109 ? -0.476 -14.236 8.820 1.00 79.50 109 GLY A N 1
ATOM 870 C CA . GLY A 1 109 ? 0.610 -14.783 9.618 1.00 79.50 109 GLY A CA 1
ATOM 871 C C . GLY A 1 109 ? 0.130 -15.431 10.925 1.00 79.50 109 GLY A C 1
ATOM 872 O O . GLY A 1 109 ? -0.991 -15.185 11.380 1.00 79.50 109 GLY A O 1
ATOM 873 N N . PRO A 1 110 ? 0.991 -16.240 11.568 1.00 71.38 110 PRO A N 1
ATOM 874 C CA . PRO A 1 110 ? 0.640 -17.042 12.746 1.00 71.38 110 PRO A CA 1
ATOM 875 C C . PRO A 1 110 ? 0.184 -16.210 13.956 1.00 71.38 110 PRO A C 1
ATOM 877 O O . PRO A 1 110 ? -0.639 -16.675 14.740 1.00 71.38 110 PRO A O 1
ATOM 880 N N . ASP A 1 111 ? 0.650 -14.966 14.077 1.00 71.81 111 ASP A N 1
ATOM 881 C CA . ASP A 1 111 ? 0.289 -14.056 15.174 1.00 71.81 111 ASP A CA 1
ATOM 882 C C . ASP A 1 111 ? -0.991 -13.234 14.891 1.00 71.81 111 ASP A C 1
ATOM 884 O O . ASP A 1 111 ? -1.407 -12.374 15.680 1.00 71.81 111 ASP A O 1
ATOM 888 N N . GLY A 1 112 ? -1.647 -13.507 13.757 1.00 73.75 112 GLY A N 1
ATOM 889 C CA . GLY A 1 112 ? -2.762 -12.718 13.233 1.00 73.75 112 GLY A CA 1
ATOM 890 C C . GLY A 1 112 ? -2.313 -11.401 12.598 1.00 73.75 112 GLY A C 1
ATOM 891 O O . GLY A 1 112 ? -3.119 -10.484 12.456 1.00 73.75 112 GLY A O 1
ATOM 892 N N . GLU A 1 113 ? -1.028 -11.279 12.255 1.00 79.94 113 GLU A N 1
ATOM 893 C CA . GLU A 1 113 ? -0.518 -10.185 11.428 1.00 79.94 113 GLU A CA 1
ATOM 894 C C . GLU A 1 113 ? -0.785 -10.454 9.941 1.00 79.94 113 GLU A C 1
ATOM 896 O O . GLU A 1 113 ? -0.825 -11.612 9.526 1.00 79.94 113 GLU A O 1
ATOM 901 N N . PRO A 1 114 ? -0.989 -9.414 9.121 1.00 78.75 114 PRO A N 1
ATOM 902 C CA . PRO A 1 114 ? -1.155 -9.581 7.681 1.00 78.75 114 PRO A CA 1
ATOM 903 C C . PRO A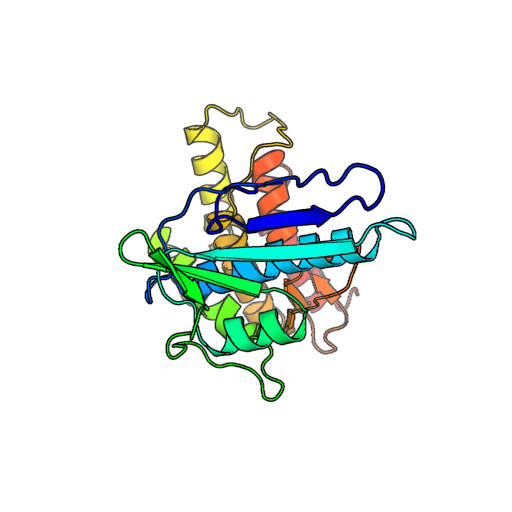 1 114 ? 0.109 -10.200 7.070 1.00 78.75 114 PRO A C 1
ATOM 905 O O . PRO A 1 114 ? 1.221 -9.748 7.352 1.00 78.75 114 PRO A O 1
ATOM 908 N N . ASP A 1 115 ? -0.047 -11.207 6.204 1.00 90.88 115 ASP A N 1
ATOM 909 C CA . ASP A 1 115 ? 1.071 -11.700 5.395 1.00 90.88 115 ASP A CA 1
ATOM 910 C C . ASP A 1 115 ? 1.439 -10.619 4.371 1.00 90.88 115 ASP A C 1
ATOM 912 O O . ASP A 1 115 ? 0.819 -10.488 3.314 1.00 90.88 115 ASP A O 1
ATOM 916 N N . ALA A 1 116 ? 2.439 -9.803 4.710 1.00 90.75 116 ALA A N 1
ATOM 917 C CA . ALA A 1 116 ? 2.868 -8.684 3.882 1.00 90.75 116 ALA A CA 1
ATOM 918 C C . ALA A 1 116 ? 3.324 -9.136 2.485 1.00 90.75 116 ALA A C 1
ATOM 920 O O . ALA A 1 116 ? 3.132 -8.401 1.520 1.00 90.75 116 ALA A O 1
ATOM 921 N N . GLY A 1 117 ? 3.903 -10.335 2.364 1.00 93.44 117 GLY A N 1
ATOM 922 C CA . GLY A 1 117 ? 4.346 -10.877 1.084 1.00 93.44 117 GLY A CA 1
ATOM 923 C C . GLY A 1 117 ? 3.167 -11.208 0.180 1.00 93.44 117 GLY A C 1
ATOM 924 O O . GLY A 1 117 ? 3.113 -10.732 -0.953 1.00 93.44 117 GLY A O 1
ATOM 925 N N . ALA A 1 118 ? 2.198 -11.968 0.692 1.00 93.88 118 ALA A N 1
ATOM 926 C CA . ALA A 1 118 ? 0.991 -12.307 -0.058 1.00 93.88 118 ALA A CA 1
ATOM 927 C C . ALA A 1 118 ? 0.153 -11.064 -0.393 1.00 93.88 118 ALA A C 1
ATOM 929 O O . ALA A 1 118 ? -0.311 -10.913 -1.523 1.00 93.88 118 ALA A O 1
ATOM 930 N N . LEU A 1 119 ? 0.020 -10.141 0.564 1.00 93.62 119 LEU A N 1
ATOM 931 C CA . LEU A 1 119 ? -0.732 -8.901 0.395 1.00 93.62 119 LEU A CA 1
ATOM 932 C C . LEU A 1 119 ? -0.138 -8.012 -0.705 1.00 93.62 119 LEU A C 1
ATOM 934 O O . LEU A 1 119 ? -0.871 -7.485 -1.542 1.00 93.62 119 LEU A O 1
ATOM 938 N N . MET A 1 120 ? 1.186 -7.836 -0.720 1.00 95.50 120 MET A N 1
ATOM 939 C CA . MET A 1 120 ? 1.852 -7.029 -1.745 1.00 95.50 120 MET A CA 1
ATOM 940 C C . MET A 1 120 ? 1.895 -7.754 -3.095 1.00 95.50 120 MET A C 1
ATOM 942 O O . MET A 1 120 ? 1.716 -7.113 -4.124 1.00 95.50 120 MET A O 1
ATOM 946 N N . ALA A 1 121 ? 2.040 -9.081 -3.125 1.00 96.56 121 ALA A N 1
ATOM 947 C CA . ALA A 1 121 ? 1.965 -9.840 -4.373 1.00 96.56 121 ALA A CA 1
ATOM 948 C C . ALA A 1 121 ? 0.586 -9.720 -5.053 1.00 96.56 121 ALA A C 1
ATOM 950 O O . ALA A 1 121 ? 0.524 -9.561 -6.272 1.00 96.56 121 ALA A O 1
ATOM 951 N N . GLU A 1 122 ? -0.510 -9.747 -4.287 1.00 96.81 122 GLU A N 1
ATOM 952 C CA . GLU A 1 122 ? -1.862 -9.557 -4.831 1.00 96.81 122 GLU A CA 1
ATOM 953 C C . GLU A 1 122 ? -2.063 -8.135 -5.374 1.00 96.81 122 GLU A C 1
ATOM 955 O O . GLU A 1 122 ? -2.516 -7.955 -6.502 1.00 96.81 122 GLU A O 1
ATOM 960 N N . ASN A 1 123 ? -1.635 -7.115 -4.624 1.00 97.06 123 ASN A N 1
ATOM 961 C CA . ASN A 1 123 ? -1.686 -5.721 -5.079 1.00 97.06 123 ASN A CA 1
ATOM 962 C C . ASN A 1 123 ? -0.827 -5.471 -6.332 1.00 97.06 123 ASN A C 1
ATOM 964 O O . ASN A 1 123 ? -1.227 -4.717 -7.218 1.00 97.06 123 ASN A O 1
ATOM 968 N N . ALA A 1 124 ? 0.338 -6.117 -6.430 1.00 98.31 124 ALA A N 1
ATOM 969 C CA . ALA A 1 124 ? 1.183 -6.066 -7.617 1.00 98.31 124 ALA A CA 1
ATOM 970 C C . ALA A 1 124 ? 0.496 -6.708 -8.832 1.00 98.31 124 ALA A C 1
ATOM 972 O O . ALA A 1 124 ? 0.595 -6.180 -9.939 1.00 98.31 124 ALA A O 1
ATOM 973 N N . ARG A 1 125 ? -0.216 -7.827 -8.640 1.00 98.12 125 ARG A N 1
ATOM 974 C CA . ARG A 1 125 ? -0.979 -8.472 -9.716 1.00 98.12 125 ARG A CA 1
ATOM 975 C C . ARG A 1 125 ? -2.107 -7.572 -10.203 1.00 98.12 125 ARG A C 1
ATOM 977 O O . ARG A 1 125 ? -2.209 -7.342 -11.404 1.00 98.12 125 ARG A O 1
ATOM 984 N N . ALA A 1 126 ? -2.874 -7.000 -9.276 1.00 96.69 126 ALA A N 1
ATOM 985 C CA . ALA A 1 126 ? -3.943 -6.061 -9.598 1.00 96.69 126 ALA A CA 1
ATOM 986 C C . ALA A 1 126 ? -3.423 -4.842 -10.384 1.00 96.69 126 ALA A C 1
ATOM 988 O O . ALA A 1 126 ? -4.048 -4.430 -11.359 1.00 96.69 126 ALA A O 1
ATOM 989 N N . PHE A 1 127 ? -2.248 -4.305 -10.024 1.00 98.38 12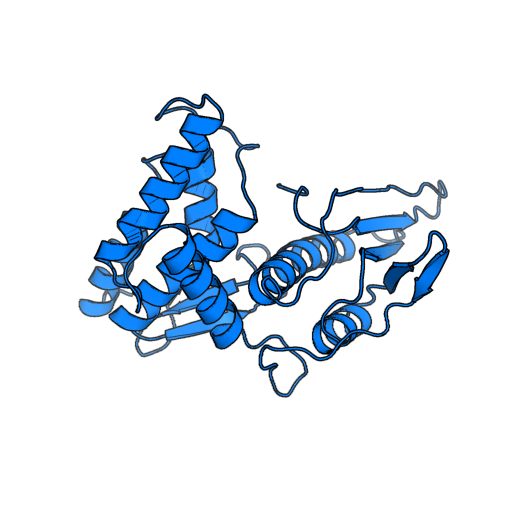7 PHE A N 1
ATOM 990 C CA . PHE A 1 127 ? -1.595 -3.249 -10.806 1.00 98.38 127 PHE A CA 1
ATOM 991 C C . PHE A 1 127 ? -1.287 -3.702 -12.239 1.00 98.38 127 PHE A C 1
ATOM 993 O O . PHE A 1 127 ? -1.594 -2.995 -13.199 1.00 98.38 127 PHE A O 1
ATOM 1000 N N . ALA A 1 128 ? -0.673 -4.881 -12.385 1.00 98.38 128 ALA A N 1
ATOM 1001 C CA . ALA A 1 128 ? -0.283 -5.413 -13.684 1.00 98.38 128 ALA A CA 1
ATOM 1002 C C . ALA A 1 128 ? -1.493 -5.593 -14.609 1.00 98.38 128 ALA A C 1
ATOM 1004 O O . ALA A 1 128 ? -1.445 -5.187 -15.769 1.00 98.38 128 ALA A O 1
ATOM 1005 N N . GLU A 1 129 ? -2.590 -6.130 -14.076 1.00 97.81 129 GLU A N 1
ATOM 1006 C CA . GLU A 1 129 ? -3.852 -6.305 -14.796 1.00 97.81 129 GLU A CA 1
ATOM 1007 C C . GLU A 1 129 ? -4.480 -4.963 -15.197 1.00 97.81 129 GLU A C 1
ATOM 1009 O O . GLU A 1 129 ? -4.854 -4.786 -16.356 1.00 97.81 129 GLU A O 1
ATOM 1014 N N . ALA A 1 130 ? -4.546 -3.995 -14.276 1.00 97.25 130 ALA A N 1
ATOM 1015 C CA . ALA A 1 130 ? -5.174 -2.695 -14.523 1.00 97.25 130 ALA A CA 1
ATOM 1016 C C . ALA A 1 130 ? -4.407 -1.822 -15.532 1.00 97.25 130 ALA A C 1
ATOM 1018 O O . ALA A 1 130 ? -5.018 -1.056 -16.277 1.00 97.25 130 ALA A O 1
ATOM 1019 N N . HIS A 1 131 ? -3.077 -1.937 -15.565 1.00 97.50 131 HIS A N 1
ATOM 1020 C CA . HIS A 1 131 ? -2.205 -1.081 -16.377 1.00 97.50 131 HIS A CA 1
ATOM 1021 C C . HIS A 1 131 ? -1.524 -1.811 -17.545 1.00 97.50 131 HIS A C 1
ATOM 1023 O O . HIS A 1 131 ? -0.684 -1.223 -18.226 1.00 97.50 131 HIS A O 1
ATOM 1029 N N . GLY A 1 132 ? -1.864 -3.082 -17.791 1.00 97.19 132 GLY A N 1
ATOM 1030 C CA . GLY A 1 132 ? -1.261 -3.887 -18.858 1.00 97.19 132 GLY A CA 1
ATOM 1031 C C . GLY A 1 132 ? 0.247 -4.108 -18.685 1.00 97.19 132 GLY A C 1
ATOM 1032 O O . GLY A 1 132 ? 0.972 -4.222 -19.676 1.00 97.19 132 GLY A O 1
ATOM 1033 N N . ALA A 1 133 ? 0.738 -4.128 -17.443 1.00 97.94 133 ALA A N 1
ATOM 1034 C CA . ALA A 1 133 ? 2.154 -4.319 -17.147 1.00 97.94 133 ALA A CA 1
ATOM 1035 C C . ALA A 1 133 ? 2.537 -5.818 -17.151 1.00 97.94 133 ALA A C 1
ATOM 1037 O O . ALA A 1 133 ? 1.679 -6.678 -16.939 1.00 97.94 133 ALA A O 1
ATOM 1038 N N . PRO A 1 134 ? 3.818 -6.173 -17.380 1.00 98.06 134 PRO A N 1
ATOM 1039 C CA . PRO A 1 134 ? 4.266 -7.565 -17.356 1.00 98.06 134 PRO A CA 1
ATOM 1040 C C . PRO A 1 134 ? 3.975 -8.299 -16.037 1.00 98.06 134 PRO A C 1
ATOM 1042 O O . PRO A 1 134 ? 4.204 -7.770 -14.951 1.00 98.06 134 PRO A O 1
ATOM 1045 N N . TRP A 1 135 ? 3.562 -9.566 -16.131 1.00 97.12 135 TRP A N 1
ATOM 1046 C CA . TRP A 1 135 ? 3.453 -10.468 -14.983 1.00 97.12 135 TRP A CA 1
ATOM 1047 C C . TRP A 1 135 ? 4.217 -11.779 -15.249 1.00 97.12 135 TRP A C 1
ATOM 1049 O O . TRP A 1 135 ? 3.923 -12.448 -16.244 1.00 97.12 135 TRP A O 1
ATOM 1059 N N . PRO A 1 136 ? 5.184 -12.183 -14.398 1.00 97.19 136 PRO A N 1
ATOM 1060 C CA . PRO A 1 136 ? 5.609 -11.530 -13.153 1.00 97.19 136 PRO A CA 1
ATOM 1061 C C . PRO A 1 136 ? 6.312 -10.171 -13.378 1.00 97.19 136 PRO A C 1
ATOM 1063 O O . PRO A 1 136 ? 6.819 -9.930 -14.477 1.00 97.19 136 PRO A O 1
ATOM 1066 N N . PRO A 1 137 ? 6.376 -9.293 -12.354 1.00 97.38 137 PRO A N 1
ATOM 1067 C CA . PRO A 1 137 ? 6.976 -7.967 -12.482 1.00 97.38 137 PRO A CA 1
ATOM 1068 C C . PRO A 1 137 ? 8.464 -8.028 -12.840 1.00 97.38 137 PRO A C 1
ATOM 1070 O O . PRO A 1 137 ? 9.220 -8.852 -12.321 1.00 97.38 137 PRO A O 1
ATOM 1073 N N . THR A 1 138 ? 8.908 -7.108 -13.693 1.00 97.88 138 THR A N 1
ATOM 1074 C CA . THR A 1 138 ? 10.318 -6.946 -14.079 1.00 97.88 138 THR A CA 1
ATOM 1075 C C . THR A 1 138 ? 10.795 -5.532 -13.767 1.00 97.88 138 THR A C 1
ATOM 1077 O O . THR A 1 138 ? 9.986 -4.610 -13.680 1.00 97.88 138 THR A O 1
ATOM 1080 N N . VAL A 1 139 ? 12.114 -5.338 -13.626 1.00 97.31 139 VAL A N 1
ATOM 1081 C CA . VAL A 1 139 ? 12.692 -4.002 -13.376 1.00 97.31 139 VAL A CA 1
ATOM 1082 C C . VAL A 1 139 ? 12.283 -3.014 -14.467 1.00 97.31 139 VAL A C 1
ATOM 1084 O O . VAL A 1 139 ? 11.845 -1.918 -14.146 1.00 97.31 139 VAL A O 1
ATOM 1087 N N . ASP A 1 140 ? 12.357 -3.396 -15.743 1.00 97.38 140 ASP A N 1
ATOM 1088 C CA . ASP A 1 140 ? 11.945 -2.511 -16.841 1.00 97.38 140 ASP A CA 1
ATOM 1089 C C . ASP A 1 140 ? 10.427 -2.299 -16.886 1.00 97.38 140 ASP A C 1
ATOM 1091 O O . ASP A 1 140 ? 9.961 -1.212 -17.235 1.00 97.38 140 ASP A O 1
ATOM 1095 N N . GLY A 1 141 ? 9.649 -3.292 -16.444 1.00 97.62 141 GLY A N 1
ATOM 1096 C CA . GLY A 1 141 ? 8.203 -3.179 -16.283 1.00 97.62 141 GLY A CA 1
ATOM 1097 C C . GLY A 1 141 ? 7.774 -2.108 -15.276 1.00 97.62 141 GLY A C 1
ATOM 1098 O O . GLY A 1 141 ? 6.637 -1.655 -15.346 1.00 97.62 141 GLY A O 1
ATOM 1099 N N . VAL A 1 142 ? 8.658 -1.653 -14.376 1.00 98.12 142 VAL A N 1
ATOM 1100 C CA . VAL A 1 142 ? 8.366 -0.559 -13.425 1.00 98.12 142 VAL A CA 1
ATOM 1101 C C . VAL A 1 142 ? 8.106 0.773 -14.139 1.00 98.12 142 VAL A C 1
ATOM 1103 O O . VAL A 1 142 ? 7.438 1.638 -13.581 1.00 98.12 142 VAL A O 1
ATOM 1106 N N . SER A 1 143 ? 8.531 0.927 -15.398 1.00 97.94 143 SER A N 1
ATOM 1107 C CA . SER A 1 143 ? 8.137 2.075 -16.232 1.00 97.94 143 SER A CA 1
ATOM 1108 C C . SER A 1 143 ? 6.614 2.264 -16.335 1.00 97.94 143 SER A C 1
ATOM 1110 O O . SER A 1 143 ? 6.160 3.398 -16.457 1.00 97.94 143 SER A O 1
ATOM 1112 N N . ALA A 1 144 ? 5.819 1.193 -16.215 1.00 98.31 144 ALA A N 1
ATOM 1113 C CA . ALA A 1 144 ? 4.358 1.280 -16.185 1.00 98.31 144 ALA A CA 1
ATOM 1114 C C . ALA A 1 144 ? 3.826 2.006 -14.934 1.00 98.31 144 ALA A C 1
ATOM 1116 O O . ALA A 1 144 ? 2.791 2.661 -15.009 1.00 98.31 144 ALA A O 1
ATOM 1117 N N . VAL A 1 145 ? 4.540 1.936 -13.802 1.00 98.12 145 VAL A N 1
ATOM 1118 C CA . VAL A 1 145 ? 4.201 2.684 -12.576 1.00 98.12 145 VAL A CA 1
ATOM 1119 C C . VAL A 1 145 ? 4.424 4.175 -12.790 1.00 98.12 145 VAL A C 1
ATOM 1121 O O . VAL A 1 145 ? 3.529 4.968 -12.516 1.00 98.12 145 VAL A O 1
ATOM 1124 N N . ASP A 1 146 ? 5.579 4.549 -13.345 1.00 97.56 146 ASP A N 1
ATOM 1125 C CA . ASP A 1 146 ? 5.881 5.946 -13.668 1.00 97.56 146 ASP A CA 1
ATOM 1126 C C . ASP A 1 146 ? 4.846 6.506 -14.665 1.00 97.56 146 ASP A C 1
ATOM 1128 O O . ASP A 1 146 ? 4.313 7.593 -14.456 1.00 97.56 146 ASP A O 1
ATOM 1132 N N . ALA A 1 147 ? 4.485 5.735 -15.698 1.00 97.62 147 ALA A N 1
ATOM 1133 C CA . ALA A 1 147 ? 3.454 6.119 -16.663 1.00 97.62 147 ALA A CA 1
ATOM 1134 C C . ALA A 1 147 ? 2.063 6.281 -16.022 1.00 97.62 147 ALA A C 1
ATOM 1136 O O . ALA A 1 147 ? 1.347 7.224 -16.353 1.00 97.62 147 ALA A O 1
ATOM 1137 N N . ALA A 1 148 ? 1.682 5.399 -15.092 1.00 97.81 148 ALA A N 1
ATOM 1138 C CA . ALA A 1 148 ? 0.420 5.512 -14.363 1.00 97.81 148 ALA A CA 1
ATOM 1139 C C . ALA A 1 148 ? 0.379 6.768 -13.475 1.00 97.81 148 ALA A C 1
ATOM 1141 O O . ALA A 1 148 ? -0.645 7.450 -13.436 1.00 97.81 148 ALA A O 1
ATOM 1142 N N . CYS A 1 149 ? 1.491 7.114 -12.816 1.00 96.38 149 CYS A N 1
ATOM 1143 C CA . CYS A 1 149 ? 1.613 8.358 -12.053 1.00 96.38 149 CYS A CA 1
ATOM 1144 C C . CYS A 1 149 ? 1.464 9.596 -12.945 1.00 96.38 149 CYS A C 1
ATOM 1146 O O . CYS A 1 149 ? 0.721 10.510 -12.591 1.00 96.38 149 CYS A O 1
ATOM 1148 N N . GLU A 1 150 ? 2.130 9.632 -14.102 1.00 96.00 150 GLU A N 1
ATOM 1149 C CA . GLU A 1 150 ? 2.018 10.769 -15.026 1.00 96.00 150 GLU A CA 1
ATOM 1150 C C . GLU A 1 150 ? 0.610 10.893 -15.615 1.00 96.00 150 GLU A C 1
ATOM 1152 O O . GLU A 1 150 ? 0.041 11.981 -15.602 1.00 96.00 150 GLU A O 1
ATOM 1157 N N . ALA A 1 151 ? -0.007 9.784 -16.035 1.00 96.12 151 ALA A N 1
ATOM 1158 C CA . ALA A 1 151 ? -1.384 9.790 -16.530 1.00 96.12 151 ALA A CA 1
ATOM 1159 C C . ALA A 1 151 ? -2.375 10.284 -15.460 1.00 96.12 151 ALA A C 1
ATOM 1161 O O . ALA A 1 151 ? -3.307 11.033 -15.754 1.00 96.12 151 ALA A O 1
ATOM 1162 N N . TRP A 1 152 ? -2.161 9.903 -14.198 1.00 95.44 152 TRP A N 1
ATOM 1163 C CA . TRP A 1 152 ? -2.967 10.373 -13.074 1.00 95.44 152 TRP A CA 1
ATOM 1164 C C . TRP A 1 152 ? -2.827 11.883 -12.836 1.00 95.44 152 TRP A C 1
ATOM 1166 O O . TRP A 1 152 ? -3.830 12.558 -12.571 1.00 95.44 152 TRP A O 1
ATOM 1176 N N . ARG A 1 153 ? -1.595 12.403 -12.935 1.00 94.62 153 ARG A N 1
ATOM 1177 C CA . ARG A 1 153 ? -1.266 13.830 -12.786 1.00 94.62 153 ARG A CA 1
ATOM 1178 C C . ARG A 1 153 ? -1.865 14.649 -13.926 1.00 94.62 153 ARG A C 1
ATOM 1180 O O . ARG A 1 153 ? -2.532 15.653 -13.679 1.00 94.62 153 ARG A O 1
ATOM 1187 N N . GLU A 1 154 ? -1.702 14.178 -15.160 1.00 94.88 154 GLU A N 1
ATOM 1188 C CA . GLU A 1 154 ? -2.273 14.790 -16.362 1.00 94.88 154 GLU A CA 1
ATOM 1189 C C . GLU A 1 154 ? -3.804 14.859 -16.279 1.00 94.88 154 GLU A C 1
ATOM 1191 O O . GLU A 1 154 ? -4.388 15.917 -16.510 1.00 94.88 154 GLU A O 1
ATOM 1196 N N . ALA A 1 155 ? -4.462 13.776 -15.849 1.00 94.75 155 ALA A N 1
ATOM 1197 C CA . ALA A 1 155 ? -5.914 13.741 -15.662 1.00 94.75 155 ALA A CA 1
ATOM 1198 C C . ALA A 1 155 ? -6.429 14.762 -14.627 1.00 94.75 155 ALA A C 1
ATOM 1200 O O . ALA A 1 155 ? -7.615 15.092 -14.619 1.00 94.75 155 ALA A O 1
ATOM 1201 N N . ARG A 1 156 ? -5.548 15.279 -13.762 1.00 93.31 156 ARG A N 1
ATOM 1202 C CA . ARG A 1 156 ? -5.830 16.333 -12.773 1.00 93.31 156 ARG A CA 1
ATOM 1203 C C . ARG A 1 156 ? -5.326 17.714 -13.195 1.00 93.31 156 ARG A C 1
ATOM 1205 O O . ARG A 1 156 ? -5.377 18.648 -12.401 1.00 93.31 156 ARG A O 1
ATOM 1212 N N . GLY A 1 157 ? -4.875 17.859 -14.441 1.00 93.31 157 GLY A N 1
ATOM 1213 C CA . GLY A 1 157 ? -4.409 19.127 -15.003 1.00 93.31 157 GLY A CA 1
ATOM 1214 C C . GLY A 1 157 ? -3.067 19.598 -14.445 1.00 93.31 157 GLY A C 1
ATOM 1215 O O . GLY A 1 157 ? -2.745 20.779 -14.568 1.00 93.31 157 GLY A O 1
ATOM 1216 N N . MET A 1 158 ? -2.294 18.705 -13.822 1.00 92.94 158 MET A N 1
ATOM 1217 C CA . MET A 1 158 ? -0.975 19.040 -13.293 1.00 92.94 158 MET A CA 1
ATOM 1218 C C . MET A 1 158 ? 0.051 19.103 -14.422 1.00 92.94 158 MET A C 1
ATOM 1220 O O . MET A 1 158 ? 0.062 18.254 -15.315 1.00 92.94 158 MET A O 1
ATOM 1224 N N . THR A 1 159 ? 0.951 20.083 -14.369 1.00 87.94 159 THR A N 1
ATOM 1225 C CA . THR A 1 159 ? 2.079 20.141 -15.309 1.00 87.94 159 THR A CA 1
ATOM 1226 C C . THR A 1 159 ? 3.226 19.218 -14.859 1.00 87.94 159 THR A C 1
ATOM 1228 O O . THR A 1 159 ? 3.299 18.857 -13.678 1.00 87.94 159 THR A O 1
ATOM 1231 N N . PRO A 1 160 ? 4.150 18.826 -15.760 1.00 82.88 160 PRO A N 1
ATOM 1232 C CA . PRO A 1 160 ? 5.243 17.908 -15.421 1.00 82.88 160 PRO A CA 1
ATOM 1233 C C . PRO A 1 160 ? 6.106 18.360 -14.234 1.00 82.88 160 PRO A C 1
ATOM 1235 O O . PRO A 1 160 ? 6.462 17.536 -13.397 1.00 82.88 160 PRO A O 1
ATOM 1238 N N . ASP A 1 161 ? 6.368 19.666 -14.119 1.00 83.19 161 ASP A N 1
ATOM 1239 C CA . ASP A 1 161 ? 7.227 20.247 -13.076 1.00 83.19 161 ASP A CA 1
ATOM 1240 C C . ASP A 1 161 ? 6.445 20.752 -11.848 1.00 83.19 161 ASP A C 1
ATOM 1242 O O . ASP A 1 161 ? 7.030 21.286 -10.902 1.00 83.19 161 ASP A O 1
ATOM 1246 N N . GLN A 1 162 ? 5.112 20.634 -11.852 1.00 89.75 162 GLN A N 1
ATOM 1247 C CA . GLN A 1 162 ? 4.287 21.099 -10.742 1.00 89.75 162 GLN A CA 1
ATOM 1248 C C . GLN A 1 162 ? 4.464 20.193 -9.525 1.00 89.75 162 GLN A C 1
ATOM 1250 O O . GLN A 1 162 ? 4.189 18.995 -9.586 1.00 89.75 162 GLN A O 1
ATOM 1255 N N . ASN A 1 163 ? 4.848 20.788 -8.400 1.00 89.94 163 ASN A N 1
ATOM 1256 C CA . ASN A 1 163 ? 4.811 20.122 -7.107 1.00 89.94 163 ASN A CA 1
ATOM 1257 C C . ASN A 1 163 ? 3.501 20.456 -6.382 1.00 89.94 163 ASN A C 1
ATOM 1259 O O . ASN A 1 163 ? 3.131 21.628 -6.295 1.00 89.94 163 ASN A O 1
ATOM 1263 N N . ASP A 1 164 ? 2.820 19.437 -5.872 1.00 87.56 164 ASP A N 1
ATOM 1264 C CA . ASP A 1 164 ? 1.595 19.566 -5.088 1.00 87.56 164 ASP A CA 1
ATOM 1265 C C . ASP A 1 164 ? 1.616 18.555 -3.934 1.00 87.56 164 ASP A C 1
ATOM 1267 O O . ASP A 1 164 ? 1.648 17.344 -4.150 1.00 87.56 164 ASP A O 1
ATOM 1271 N N . ASP A 1 165 ? 1.614 19.048 -2.695 1.00 82.38 165 ASP A N 1
ATOM 1272 C CA . ASP A 1 165 ? 1.659 18.207 -1.494 1.00 82.38 165 ASP A CA 1
ATOM 1273 C C . ASP A 1 165 ? 0.346 17.447 -1.235 1.00 82.38 165 ASP A C 1
ATOM 1275 O O . ASP A 1 165 ? 0.358 16.416 -0.538 1.00 82.38 165 ASP A O 1
ATOM 1279 N N . ASP A 1 166 ? -0.755 17.925 -1.818 1.00 80.31 166 ASP A N 1
ATOM 1280 C CA . ASP A 1 166 ? -2.086 17.325 -1.746 1.00 80.31 166 ASP A CA 1
ATOM 1281 C C . ASP A 1 166 ? -2.346 16.357 -2.913 1.00 80.31 166 ASP A C 1
ATOM 1283 O O . ASP A 1 166 ? -3.325 15.606 -2.891 1.00 80.31 166 ASP A O 1
ATOM 1287 N N . ALA A 1 167 ? -1.447 16.295 -3.903 1.00 83.81 167 ALA A N 1
ATOM 1288 C CA . ALA A 1 167 ? -1.514 15.304 -4.968 1.00 83.81 167 ALA A CA 1
ATOM 1289 C C . ALA A 1 167 ? -1.185 13.903 -4.433 1.00 83.81 167 ALA A C 1
ATOM 1291 O O . ALA A 1 167 ? -0.029 13.525 -4.219 1.00 83.81 167 ALA A O 1
ATOM 1292 N N . GLU A 1 168 ? -2.224 13.109 -4.195 1.00 82.25 168 GLU A N 1
ATOM 1293 C CA . GLU A 1 168 ? -2.087 11.741 -3.717 1.00 82.25 168 GLU A CA 1
ATOM 1294 C C . GLU A 1 168 ? -3.223 10.828 -4.178 1.00 82.25 168 GLU A C 1
ATOM 1296 O O . GLU A 1 168 ? -4.372 11.240 -4.322 1.00 82.25 168 GLU A O 1
ATOM 1301 N N . ASP A 1 169 ? -2.874 9.559 -4.368 1.00 87.94 169 ASP A N 1
ATOM 1302 C CA . ASP A 1 169 ? -3.783 8.473 -4.721 1.00 87.94 169 ASP A CA 1
ATOM 1303 C C . ASP A 1 169 ? -3.363 7.236 -3.930 1.00 87.94 169 ASP A C 1
ATOM 1305 O O . ASP A 1 169 ? -2.236 6.749 -4.078 1.00 87.94 169 ASP A O 1
ATOM 1309 N N . GLY A 1 170 ? -4.216 6.795 -3.006 1.00 85.06 170 GLY A N 1
ATOM 1310 C CA . GLY A 1 170 ? -3.894 5.698 -2.097 1.00 85.06 170 GLY A CA 1
ATOM 1311 C C . GLY A 1 170 ? -3.779 4.381 -2.853 1.00 85.06 170 GLY A C 1
ATOM 1312 O O . GLY A 1 170 ? -2.825 3.629 -2.633 1.00 85.06 170 GLY A O 1
ATOM 1313 N N . ALA A 1 171 ? -4.686 4.160 -3.799 1.00 89.81 171 ALA A N 1
ATOM 1314 C CA . ALA A 1 171 ? -4.792 2.938 -4.565 1.00 89.81 171 ALA A CA 1
ATOM 1315 C C . ALA A 1 171 ? -3.577 2.753 -5.463 1.00 89.81 171 ALA A C 1
ATOM 1317 O O . ALA A 1 171 ? -2.928 1.706 -5.415 1.00 89.81 171 ALA A O 1
ATOM 1318 N N . LEU A 1 172 ? -3.207 3.784 -6.218 1.00 93.38 172 LEU A N 1
ATOM 1319 C CA . LEU A 1 172 ? -2.022 3.786 -7.064 1.00 93.38 172 LEU A CA 1
ATOM 1320 C C . LEU A 1 172 ? -0.736 3.729 -6.230 1.00 93.38 172 LEU A C 1
ATOM 1322 O O . LEU A 1 172 ? 0.196 3.014 -6.594 1.00 93.38 172 LEU A O 1
ATOM 1326 N N . THR A 1 173 ? -0.694 4.396 -5.070 1.00 92.69 173 THR A N 1
ATOM 1327 C CA . THR A 1 173 ? 0.448 4.294 -4.144 1.00 92.69 173 THR A CA 1
ATOM 1328 C C . THR A 1 173 ? 0.670 2.853 -3.683 1.00 92.69 173 THR A C 1
ATOM 1330 O O . THR A 1 173 ? 1.807 2.377 -3.690 1.00 92.69 173 THR A O 1
ATOM 1333 N N . VAL A 1 174 ? -0.395 2.150 -3.286 1.00 92.94 174 VAL A N 1
ATOM 1334 C CA . VAL A 1 174 ? -0.318 0.758 -2.820 1.00 92.94 174 VAL A CA 1
ATOM 1335 C C . VAL A 1 174 ? -0.012 -0.191 -3.973 1.00 92.94 174 VAL A C 1
ATOM 1337 O O . VAL A 1 174 ? 0.962 -0.934 -3.899 1.00 92.94 174 VAL A O 1
ATOM 1340 N N . THR A 1 175 ? -0.809 -0.167 -5.039 1.00 96.81 175 THR A N 1
ATOM 1341 C CA . THR A 1 175 ? -0.707 -1.126 -6.151 1.00 96.81 175 THR A CA 1
ATOM 1342 C C . THR A 1 175 ? 0.569 -0.914 -6.970 1.00 96.81 175 THR A C 1
ATOM 1344 O O . THR A 1 175 ? 1.330 -1.861 -7.179 1.00 96.81 175 THR A O 1
ATOM 1347 N N . GLY A 1 176 ? 0.891 0.331 -7.334 1.00 97.12 176 GLY A N 1
ATOM 1348 C CA . GLY A 1 176 ? 2.133 0.678 -8.031 1.00 97.12 176 GLY A CA 1
ATOM 1349 C C . GLY A 1 176 ? 3.373 0.455 -7.163 1.00 97.12 176 GLY A C 1
ATOM 1350 O O . GLY A 1 176 ? 4.383 -0.078 -7.630 1.00 97.12 176 GLY A O 1
ATOM 1351 N N . GLY A 1 177 ? 3.290 0.786 -5.870 1.00 96.62 177 GLY A N 1
ATOM 1352 C CA . GLY A 1 177 ? 4.370 0.545 -4.914 1.00 96.62 177 GLY A CA 1
ATOM 1353 C C . GLY A 1 177 ? 4.646 -0.946 -4.707 1.00 96.62 177 GLY A C 1
ATOM 1354 O O . GLY A 1 177 ? 5.807 -1.359 -4.658 1.00 96.62 177 GLY A O 1
ATOM 1355 N N . ALA A 1 178 ? 3.591 -1.759 -4.636 1.00 97.50 178 ALA A N 1
ATOM 1356 C CA . ALA A 1 178 ? 3.684 -3.207 -4.545 1.00 97.50 178 ALA A CA 1
ATOM 1357 C C . ALA A 1 178 ? 4.289 -3.818 -5.816 1.00 97.50 178 ALA A C 1
ATOM 1359 O O . ALA A 1 178 ? 5.213 -4.623 -5.716 1.00 97.50 178 ALA A O 1
ATOM 1360 N N . TYR A 1 179 ? 3.853 -3.383 -7.004 1.00 98.62 179 TYR A N 1
ATOM 1361 C CA . TYR A 1 179 ? 4.408 -3.849 -8.278 1.00 98.62 179 TYR A CA 1
ATOM 1362 C C . TYR A 1 179 ? 5.910 -3.558 -8.397 1.00 98.62 179 TYR A C 1
ATOM 1364 O O . TYR A 1 179 ? 6.707 -4.451 -8.697 1.00 98.62 179 TYR A O 1
ATOM 1372 N N . ALA A 1 180 ? 6.326 -2.328 -8.088 1.00 97.75 180 ALA A N 1
ATOM 1373 C CA . ALA A 1 180 ? 7.735 -1.949 -8.102 1.00 97.75 180 ALA A CA 1
ATOM 1374 C C . ALA A 1 180 ? 8.562 -2.683 -7.028 1.00 97.75 180 ALA A C 1
ATOM 1376 O O . ALA A 1 180 ? 9.709 -3.064 -7.277 1.00 97.75 180 ALA A O 1
ATOM 1377 N N . GLY A 1 181 ? 7.989 -2.929 -5.846 1.00 96.81 181 GLY A N 1
ATOM 1378 C CA . GLY A 1 181 ? 8.644 -3.703 -4.794 1.00 96.81 181 GLY A CA 1
ATOM 1379 C C . GLY A 1 181 ? 8.778 -5.188 -5.135 1.00 96.81 181 GLY A C 1
ATOM 1380 O O . GLY A 1 181 ? 9.831 -5.766 -4.880 1.00 96.81 181 GLY A O 1
ATOM 1381 N N . GLU A 1 182 ? 7.785 -5.793 -5.788 1.00 98.06 182 GLU A N 1
ATOM 1382 C CA . GLU A 1 182 ? 7.872 -7.170 -6.287 1.00 98.06 182 GLU A CA 1
ATOM 1383 C C . GLU A 1 182 ? 8.912 -7.308 -7.404 1.00 98.06 182 GLU A C 1
ATOM 1385 O O . GLU A 1 182 ? 9.703 -8.251 -7.382 1.00 98.06 182 GLU A O 1
ATOM 1390 N N . ALA A 1 183 ? 8.997 -6.341 -8.324 1.00 97.69 183 ALA A N 1
ATOM 1391 C CA . ALA A 1 183 ? 10.057 -6.311 -9.334 1.00 97.69 183 ALA A CA 1
ATOM 1392 C C . ALA A 1 183 ? 11.454 -6.268 -8.689 1.00 97.69 183 ALA A C 1
ATOM 1394 O O . ALA A 1 183 ? 12.357 -7.006 -9.091 1.00 97.69 183 ALA A O 1
ATOM 1395 N N . LEU A 1 184 ? 11.626 -5.443 -7.650 1.00 95.31 184 LEU A N 1
ATOM 1396 C CA . LEU A 1 184 ? 12.866 -5.370 -6.879 1.00 95.31 184 LEU A CA 1
ATOM 1397 C C . LEU A 1 184 ? 13.158 -6.688 -6.138 1.00 95.31 184 LEU A C 1
ATOM 1399 O O . LEU A 1 184 ? 14.277 -7.200 -6.218 1.00 95.31 184 LEU A O 1
ATOM 1403 N N . ARG A 1 185 ? 12.157 -7.266 -5.464 1.00 95.38 185 ARG A N 1
ATOM 1404 C CA . ARG A 1 185 ? 12.270 -8.533 -4.727 1.00 95.38 185 ARG A CA 1
ATOM 1405 C C . ARG A 1 185 ? 12.675 -9.685 -5.641 1.00 95.38 185 ARG A C 1
ATOM 1407 O O . ARG A 1 185 ? 13.550 -10.465 -5.280 1.00 95.38 185 ARG A O 1
ATOM 1414 N N . LEU A 1 186 ? 12.072 -9.789 -6.823 1.00 95.06 186 LEU A N 1
ATOM 1415 C CA . LEU A 1 186 ? 12.403 -10.823 -7.806 1.00 95.06 186 LEU A CA 1
ATOM 1416 C C . LEU A 1 186 ? 13.802 -10.622 -8.406 1.00 95.06 186 LEU A C 1
ATOM 1418 O O . LEU A 1 186 ? 14.495 -11.598 -8.683 1.00 95.06 186 LEU A O 1
ATOM 1422 N N . ALA A 1 187 ? 14.242 -9.373 -8.583 1.00 94.06 187 ALA A N 1
ATOM 1423 C CA . ALA A 1 187 ? 15.531 -9.062 -9.199 1.00 94.06 187 ALA A CA 1
ATOM 1424 C C . ALA A 1 187 ? 16.739 -9.172 -8.255 1.00 94.06 187 ALA A C 1
ATOM 1426 O O . ALA A 1 187 ? 17.854 -9.407 -8.736 1.00 94.06 187 ALA A O 1
ATOM 1427 N N . ALA A 1 188 ? 16.543 -8.945 -6.952 1.00 90.44 188 ALA A N 1
ATOM 1428 C CA . ALA A 1 188 ? 17.622 -8.832 -5.965 1.00 90.44 188 ALA A CA 1
ATOM 1429 C C . ALA A 1 188 ? 17.413 -9.672 -4.689 1.00 90.44 188 ALA A C 1
ATOM 1431 O O . ALA A 1 188 ? 18.262 -9.654 -3.795 1.00 90.44 188 ALA A O 1
ATOM 1432 N N . GLY A 1 189 ? 16.306 -10.412 -4.595 1.00 90.06 189 GLY A N 1
ATOM 1433 C CA . GLY A 1 189 ? 15.908 -11.120 -3.382 1.00 90.06 189 GLY A CA 1
ATOM 1434 C C . GLY A 1 189 ? 15.395 -10.178 -2.289 1.00 90.06 189 GLY A C 1
ATOM 1435 O O . GLY A 1 189 ? 15.573 -8.958 -2.334 1.00 90.06 189 GLY A O 1
ATOM 1436 N N . GLY A 1 190 ? 14.744 -10.759 -1.285 1.00 90.50 190 GLY A N 1
ATOM 1437 C CA . GLY A 1 190 ? 14.221 -10.024 -0.140 1.00 90.50 190 GLY A CA 1
ATOM 1438 C C . GLY A 1 190 ? 12.849 -10.504 0.305 1.00 90.50 190 GLY A C 1
ATOM 1439 O O . GLY A 1 190 ? 12.282 -11.441 -0.264 1.00 90.50 190 GLY A O 1
ATOM 1440 N N . ALA A 1 191 ? 12.316 -9.830 1.315 1.00 92.38 191 ALA A N 1
ATOM 1441 C CA . ALA A 1 191 ? 10.991 -10.089 1.854 1.00 92.38 191 ALA A CA 1
ATOM 1442 C C . ALA A 1 191 ? 10.276 -8.779 2.178 1.00 92.38 191 ALA A C 1
ATOM 1444 O O . ALA A 1 191 ? 10.894 -7.789 2.584 1.00 92.38 191 ALA A O 1
ATOM 1445 N N . TRP A 1 192 ? 8.959 -8.782 1.999 1.00 92.88 192 TRP A N 1
ATOM 1446 C CA . TRP A 1 192 ? 8.120 -7.713 2.513 1.00 92.88 192 TRP A CA 1
ATOM 1447 C C . TRP A 1 192 ? 8.039 -7.807 4.027 1.00 92.88 192 TRP A C 1
ATOM 1449 O O . TRP A 1 192 ? 7.864 -8.885 4.590 1.00 92.88 192 TRP A O 1
ATOM 1459 N N . ALA A 1 193 ? 8.142 -6.655 4.670 1.00 88.00 193 ALA A N 1
ATOM 1460 C CA . ALA A 1 193 ? 7.929 -6.501 6.090 1.00 88.00 193 ALA A CA 1
ATOM 1461 C C . ALA A 1 193 ? 6.831 -5.467 6.309 1.00 88.00 193 ALA A C 1
ATOM 1463 O O . ALA A 1 193 ? 6.865 -4.372 5.733 1.00 88.00 193 ALA A O 1
ATOM 1464 N N . PHE A 1 194 ? 5.889 -5.814 7.178 1.00 83.88 194 PHE A N 1
ATOM 1465 C CA . PHE A 1 194 ? 4.976 -4.855 7.765 1.00 83.88 194 PHE A CA 1
ATOM 1466 C C . PHE A 1 194 ? 5.531 -4.414 9.123 1.00 83.88 194 PHE A C 1
ATOM 1468 O O . PHE A 1 194 ? 5.813 -5.245 9.981 1.00 83.88 194 PHE A O 1
ATOM 1475 N N . VAL A 1 195 ? 5.738 -3.113 9.313 1.00 74.69 195 VAL A N 1
ATOM 1476 C CA . VAL A 1 195 ? 6.229 -2.534 10.566 1.00 74.69 195 VAL A CA 1
ATOM 1477 C C . VAL A 1 195 ? 5.212 -1.507 11.033 1.00 74.69 195 VAL A C 1
ATOM 1479 O O . VAL A 1 195 ? 5.132 -0.405 10.497 1.00 74.69 195 VAL A O 1
ATOM 1482 N N . SER A 1 196 ? 4.438 -1.857 12.060 1.00 62.66 196 SER A N 1
ATOM 1483 C CA . SER A 1 196 ? 3.380 -0.985 12.581 1.00 62.66 196 SER A CA 1
ATOM 1484 C C . SER A 1 196 ? 3.901 0.225 13.366 1.00 62.66 196 SER A C 1
ATOM 1486 O O . SER A 1 196 ? 3.118 1.115 13.675 1.00 62.66 196 SER A O 1
ATOM 1488 N N . ARG A 1 197 ? 5.193 0.244 13.733 1.00 57.97 197 ARG A N 1
ATOM 1489 C CA . ARG A 1 197 ? 5.833 1.296 14.538 1.00 57.97 197 ARG A CA 1
ATOM 1490 C C . ARG A 1 197 ? 7.170 1.710 13.937 1.00 57.97 197 ARG A C 1
ATOM 1492 O O . ARG A 1 197 ? 8.188 1.067 14.187 1.00 57.97 197 ARG A O 1
ATOM 1499 N N . ASN A 1 198 ? 7.176 2.783 13.152 1.00 51.44 198 ASN A N 1
ATOM 1500 C CA . ASN A 1 198 ? 8.397 3.532 12.885 1.00 51.44 198 ASN A CA 1
ATOM 1501 C C . ASN A 1 198 ? 8.061 4.937 12.375 1.00 51.44 198 ASN A C 1
ATOM 1503 O O . ASN A 1 198 ? 7.360 5.071 11.378 1.00 51.44 198 ASN A O 1
ATOM 1507 N N . GLU A 1 199 ? 8.596 5.980 13.012 1.00 45.47 199 GLU A N 1
ATOM 1508 C CA . GLU A 1 199 ? 8.240 7.377 12.691 1.00 45.47 199 GLU A CA 1
ATOM 1509 C C . GLU A 1 199 ? 8.749 7.819 11.301 1.00 45.47 199 GLU A C 1
ATOM 1511 O O . GLU A 1 199 ? 8.385 8.879 10.805 1.00 45.47 199 GLU A O 1
ATOM 1516 N N . HIS A 1 200 ? 9.598 7.000 10.668 1.00 47.41 200 HIS A N 1
ATOM 1517 C CA . HIS A 1 200 ? 10.340 7.349 9.454 1.00 47.41 200 HIS A CA 1
ATOM 1518 C C . HIS A 1 200 ? 10.063 6.405 8.266 1.00 47.41 200 HIS A C 1
ATOM 1520 O O . HIS A 1 200 ? 10.562 6.647 7.166 1.00 47.41 200 HIS A O 1
ATOM 1526 N N . MET A 1 201 ? 9.280 5.330 8.446 1.00 53.16 201 MET A N 1
ATOM 1527 C CA . MET A 1 201 ? 8.998 4.348 7.386 1.00 53.16 201 MET A CA 1
ATOM 1528 C C . MET A 1 201 ? 7.495 4.133 7.202 1.00 53.16 201 MET A C 1
ATOM 1530 O O . MET A 1 201 ? 6.747 4.043 8.170 1.00 53.16 201 MET A O 1
ATOM 1534 N N . ARG A 1 202 ? 7.047 4.032 5.940 1.00 63.09 202 ARG A N 1
ATOM 1535 C CA . ARG A 1 202 ? 5.692 3.548 5.631 1.00 63.09 202 ARG A CA 1
ATOM 1536 C C . ARG A 1 202 ? 5.536 2.129 6.184 1.00 63.09 202 ARG A C 1
ATOM 1538 O O . ARG A 1 202 ? 6.512 1.387 6.252 1.00 63.09 202 ARG A O 1
ATOM 1545 N N . ALA A 1 203 ? 4.309 1.755 6.550 1.00 71.56 203 ALA A N 1
ATOM 1546 C CA . ALA A 1 203 ? 4.059 0.503 7.259 1.00 71.56 203 ALA A CA 1
ATOM 1547 C C . ALA A 1 203 ? 4.472 -0.743 6.458 1.00 71.56 203 ALA A C 1
ATOM 1549 O O . ALA A 1 203 ? 4.821 -1.743 7.063 1.00 71.56 203 ALA A O 1
ATOM 1550 N N . PHE A 1 204 ? 4.511 -0.675 5.123 1.00 85.12 204 PHE A N 1
ATOM 1551 C CA . PHE A 1 204 ? 5.073 -1.724 4.270 1.00 85.12 204 PHE A CA 1
ATOM 1552 C C . PHE A 1 204 ? 6.420 -1.299 3.693 1.00 85.12 204 PHE A C 1
ATOM 1554 O O . PHE A 1 204 ? 6.532 -0.263 3.034 1.00 85.12 204 PHE A O 1
ATOM 1561 N N . THR A 1 205 ? 7.437 -2.128 3.911 1.00 88.06 205 THR A N 1
ATOM 1562 C CA . THR A 1 205 ? 8.781 -1.936 3.356 1.00 88.06 205 THR A CA 1
ATOM 1563 C C . THR A 1 205 ? 9.304 -3.236 2.775 1.00 88.06 205 THR A C 1
ATOM 1565 O O . THR A 1 205 ? 8.988 -4.317 3.272 1.00 88.06 205 THR A O 1
ATOM 1568 N N . LEU A 1 206 ? 10.132 -3.137 1.737 1.00 89.44 206 LEU A N 1
ATOM 1569 C CA . LEU A 1 206 ? 10.890 -4.281 1.253 1.00 89.44 206 LEU A CA 1
ATOM 1570 C C . LEU A 1 206 ? 12.248 -4.314 1.954 1.00 89.44 206 LEU A C 1
ATOM 1572 O O . LEU A 1 206 ? 13.005 -3.343 1.890 1.00 89.44 206 LEU A O 1
ATOM 1576 N N . ARG A 1 207 ? 12.568 -5.440 2.590 1.00 90.25 207 ARG A N 1
ATOM 1577 C CA . ARG A 1 207 ? 13.916 -5.750 3.068 1.00 90.25 207 ARG A CA 1
ATOM 1578 C C . ARG A 1 207 ? 14.644 -6.519 1.966 1.00 90.25 207 ARG A C 1
ATOM 1580 O O . ARG A 1 207 ? 14.363 -7.696 1.748 1.00 90.25 207 ARG A O 1
ATOM 1587 N N . ALA A 1 208 ? 15.508 -5.833 1.227 1.00 85.12 208 ALA A N 1
ATOM 1588 C CA . ALA A 1 208 ? 16.141 -6.323 0.006 1.00 85.12 208 ALA A CA 1
ATOM 1589 C C . ALA A 1 208 ? 17.585 -6.801 0.230 1.00 85.12 208 ALA A C 1
ATOM 1591 O O . ALA A 1 208 ? 18.273 -6.354 1.152 1.00 85.12 208 ALA A O 1
ATOM 1592 N N . GLY A 1 209 ? 18.043 -7.683 -0.662 1.00 78.81 209 GLY A N 1
ATOM 1593 C CA . GLY A 1 209 ? 19.405 -8.217 -0.679 1.00 78.81 209 GLY A CA 1
ATOM 1594 C C . GLY A 1 209 ? 19.594 -9.506 0.138 1.00 78.81 209 GLY A C 1
ATOM 1595 O O . GLY A 1 209 ? 18.708 -9.892 0.906 1.00 78.81 209 GLY A O 1
ATOM 1596 N N . PRO A 1 210 ? 20.757 -10.179 0.007 1.00 73.69 210 PRO A N 1
ATOM 1597 C CA . PRO A 1 210 ? 21.006 -11.501 0.599 1.00 73.69 210 PRO A CA 1
ATOM 1598 C C . PRO A 1 210 ? 20.873 -11.548 2.125 1.00 73.69 210 PRO A C 1
ATOM 1600 O O . PRO A 1 210 ? 20.471 -12.566 2.677 1.00 73.69 210 PRO A O 1
ATOM 1603 N N . GLN A 1 211 ? 21.199 -10.442 2.800 1.00 77.06 211 GLN A N 1
ATOM 1604 C CA . GLN A 1 211 ? 21.087 -10.295 4.255 1.00 77.06 211 GLN A CA 1
ATOM 1605 C C . GLN A 1 211 ? 19.857 -9.486 4.688 1.00 77.06 211 GLN A C 1
ATOM 1607 O O . GLN A 1 211 ? 19.683 -9.251 5.880 1.00 77.06 211 GLN A O 1
ATOM 1612 N N . GLN A 1 212 ? 19.016 -9.038 3.745 1.00 80.12 212 GLN A N 1
ATOM 1613 C CA . GLN A 1 212 ? 17.820 -8.231 4.025 1.00 80.12 212 GLN A CA 1
ATOM 1614 C C . GLN A 1 212 ? 18.102 -6.946 4.840 1.00 80.12 212 GLN A C 1
ATOM 1616 O O . GLN A 1 212 ? 17.239 -6.430 5.551 1.00 80.12 212 GLN A O 1
ATOM 1621 N N . ASN A 1 213 ? 19.320 -6.408 4.734 1.00 79.94 213 ASN A N 1
ATOM 1622 C CA . ASN A 1 213 ? 19.792 -5.230 5.465 1.00 79.94 213 ASN A CA 1
ATOM 1623 C C . ASN A 1 213 ? 19.357 -3.906 4.812 1.00 79.94 213 ASN A C 1
ATOM 1625 O O . ASN A 1 213 ? 19.275 -2.880 5.489 1.00 79.94 213 ASN A O 1
ATOM 1629 N N . VAL A 1 214 ? 19.033 -3.913 3.516 1.00 84.62 214 VAL A N 1
ATOM 1630 C CA . VAL A 1 214 ? 18.583 -2.715 2.797 1.00 84.62 214 VAL A CA 1
ATOM 1631 C C . VAL A 1 214 ? 17.073 -2.586 2.905 1.00 84.62 214 VAL A C 1
ATOM 1633 O O . VAL A 1 214 ? 16.331 -3.470 2.491 1.00 84.62 214 VAL A O 1
ATOM 1636 N N . THR A 1 215 ? 16.600 -1.462 3.441 1.00 89.06 215 THR A N 1
ATOM 1637 C CA . THR A 1 215 ? 15.161 -1.204 3.587 1.00 89.06 215 THR A CA 1
ATOM 1638 C C . THR A 1 215 ? 14.700 -0.199 2.556 1.00 89.06 215 THR A C 1
ATOM 1640 O O . THR A 1 215 ? 15.219 0.914 2.497 1.00 89.06 215 THR A O 1
ATOM 1643 N N . VAL A 1 216 ? 13.720 -0.587 1.745 1.00 89.06 216 VAL A N 1
ATOM 1644 C CA . VAL A 1 216 ? 13.239 0.218 0.625 1.00 89.06 216 VAL A CA 1
ATOM 1645 C C . VAL A 1 216 ? 11.764 0.539 0.818 1.00 89.06 216 VAL A C 1
ATOM 1647 O O . VAL A 1 216 ? 10.918 -0.350 0.924 1.00 89.06 216 VAL A O 1
ATOM 1650 N N . ASN A 1 217 ? 11.454 1.834 0.848 1.00 89.25 217 ASN A N 1
ATOM 1651 C CA . ASN A 1 217 ? 10.093 2.354 0.922 1.00 89.25 217 ASN A CA 1
ATOM 1652 C C . ASN A 1 217 ? 9.588 2.701 -0.487 1.00 89.25 217 ASN A C 1
ATOM 1654 O O . ASN A 1 217 ? 9.608 3.860 -0.903 1.00 89.25 217 ASN A O 1
ATOM 1658 N N . VAL A 1 218 ? 9.175 1.676 -1.232 1.00 90.56 218 VAL A N 1
ATOM 1659 C CA . VAL A 1 218 ? 8.747 1.824 -2.631 1.00 90.56 218 VAL A CA 1
ATOM 1660 C C . VAL A 1 218 ? 7.424 2.590 -2.739 1.00 90.56 218 VAL A C 1
ATOM 1662 O O . VAL A 1 218 ? 7.297 3.466 -3.587 1.00 90.56 218 VAL A O 1
ATOM 1665 N N . LEU A 1 219 ? 6.485 2.358 -1.816 1.00 91.62 219 LEU A N 1
ATOM 1666 C CA . LEU A 1 219 ? 5.217 3.097 -1.736 1.00 91.62 219 LEU A CA 1
ATOM 1667 C C . LEU A 1 219 ? 5.469 4.601 -1.557 1.00 91.62 219 LEU A C 1
ATOM 1669 O O . LEU A 1 219 ? 4.883 5.430 -2.246 1.00 91.62 219 LEU A O 1
ATOM 1673 N N . GLY A 1 220 ? 6.393 4.968 -0.664 1.00 89.00 220 GLY A N 1
ATOM 1674 C CA . GLY A 1 220 ? 6.785 6.362 -0.468 1.00 89.00 220 GLY A CA 1
ATOM 1675 C C . GLY A 1 220 ? 7.407 6.993 -1.715 1.00 89.00 220 GLY A C 1
ATOM 1676 O O . GLY A 1 220 ? 7.282 8.201 -1.898 1.00 89.00 220 GLY A O 1
ATOM 1677 N N . LYS A 1 221 ? 8.048 6.202 -2.584 1.00 91.94 221 LYS A N 1
ATOM 1678 C CA . LYS A 1 221 ? 8.575 6.703 -3.857 1.00 91.94 221 LYS A CA 1
ATOM 1679 C C . LYS A 1 221 ? 7.458 6.984 -4.861 1.00 91.94 221 LYS A C 1
ATOM 1681 O O . LYS A 1 221 ? 7.451 8.073 -5.418 1.00 91.94 221 LYS A O 1
ATOM 1686 N N . VAL A 1 222 ? 6.486 6.082 -4.999 1.00 93.94 222 VAL A N 1
ATOM 1687 C CA . VAL A 1 222 ? 5.295 6.311 -5.840 1.00 93.94 222 VAL A CA 1
ATOM 1688 C C . VAL A 1 222 ? 4.537 7.552 -5.378 1.00 93.94 222 VAL A C 1
ATOM 1690 O O . VAL A 1 222 ? 4.222 8.423 -6.180 1.00 93.94 222 VAL A O 1
ATOM 1693 N N . GLN A 1 223 ? 4.335 7.702 -4.068 1.00 91.25 223 GLN A N 1
ATOM 1694 C CA . GLN A 1 223 ? 3.694 8.894 -3.521 1.00 91.25 223 GLN A CA 1
ATOM 1695 C C . GLN A 1 223 ? 4.470 10.182 -3.848 1.00 91.25 223 GLN A C 1
ATOM 1697 O O . GLN A 1 223 ? 3.865 11.202 -4.163 1.00 91.25 223 GLN A O 1
ATOM 1702 N N . LYS A 1 224 ? 5.808 10.159 -3.777 1.00 90.81 224 LYS A N 1
ATOM 1703 C CA . LYS A 1 224 ? 6.629 11.314 -4.170 1.00 90.81 224 LYS A CA 1
ATOM 1704 C C . LYS A 1 224 ? 6.500 11.626 -5.656 1.00 90.81 224 LYS A C 1
ATOM 1706 O O . LYS A 1 224 ? 6.387 12.795 -5.994 1.00 90.81 224 LYS A O 1
ATOM 1711 N N . HIS A 1 225 ? 6.455 10.607 -6.513 1.00 93.69 225 HIS A N 1
ATOM 1712 C CA . HIS A 1 225 ? 6.210 10.783 -7.945 1.00 93.69 225 HIS A CA 1
ATOM 1713 C C . HIS A 1 225 ? 4.865 11.477 -8.182 1.00 93.69 225 HIS A C 1
ATOM 1715 O O . HIS A 1 225 ? 4.809 12.478 -8.887 1.00 93.69 225 HIS A O 1
ATOM 1721 N N . LEU A 1 226 ? 3.788 11.028 -7.532 1.00 92.31 226 LEU A N 1
ATOM 1722 C CA . LEU A 1 226 ? 2.471 11.665 -7.663 1.00 92.31 226 LEU A CA 1
ATOM 1723 C C . LEU A 1 226 ? 2.493 13.159 -7.309 1.00 92.31 226 LEU A C 1
ATOM 1725 O O . LEU A 1 226 ? 1.823 13.943 -7.977 1.00 92.31 226 LEU A O 1
ATOM 1729 N N . ARG A 1 227 ? 3.312 13.557 -6.331 1.00 91.00 227 ARG A N 1
ATOM 1730 C CA . ARG A 1 227 ? 3.455 14.949 -5.877 1.00 91.00 227 ARG A CA 1
ATOM 1731 C C . ARG A 1 227 ? 4.360 15.793 -6.762 1.00 91.00 227 ARG A C 1
ATOM 1733 O O . ARG A 1 227 ? 3.953 16.864 -7.199 1.00 91.00 227 ARG A O 1
ATOM 1740 N N . ALA A 1 228 ? 5.562 15.300 -7.045 1.00 90.00 228 ALA A N 1
ATOM 1741 C CA . ALA A 1 228 ? 6.654 16.061 -7.653 1.00 90.00 228 ALA A CA 1
ATOM 1742 C C . ALA A 1 228 ? 6.918 15.731 -9.136 1.00 90.00 228 ALA A C 1
ATOM 1744 O O . ALA A 1 228 ? 7.764 16.369 -9.757 1.00 90.00 228 ALA A O 1
ATOM 1745 N N . GLY A 1 229 ? 6.214 14.751 -9.710 1.00 89.44 229 GLY A N 1
ATOM 1746 C CA . GLY A 1 229 ? 6.343 14.346 -11.111 1.00 89.44 229 GLY A CA 1
ATOM 1747 C C . GLY A 1 229 ? 7.586 13.505 -11.413 1.00 89.44 229 GLY A C 1
ATOM 1748 O O . GLY A 1 229 ? 8.193 12.893 -10.528 1.00 89.44 229 GLY A O 1
ATOM 1749 N N . ALA A 1 230 ? 7.973 13.480 -12.691 1.00 86.62 230 ALA A N 1
ATOM 1750 C CA . ALA A 1 230 ? 8.986 12.584 -13.255 1.00 86.62 230 ALA A CA 1
ATOM 1751 C C . ALA A 1 230 ? 10.378 12.659 -12.596 1.00 86.62 230 ALA A C 1
ATOM 1753 O O . ALA A 1 230 ? 11.134 11.682 -12.638 1.00 86.62 230 ALA A O 1
ATOM 1754 N N . GLY A 1 231 ? 10.718 13.780 -11.945 1.00 84.81 231 GLY A N 1
ATOM 1755 C CA . GLY A 1 231 ? 11.947 13.915 -11.151 1.00 84.81 231 GLY A CA 1
ATOM 1756 C C . GLY A 1 231 ? 12.042 12.901 -10.001 1.00 84.81 231 GLY A C 1
ATOM 1757 O O . GLY A 1 231 ? 13.137 12.554 -9.556 1.00 84.81 231 GLY A O 1
ATOM 1758 N N . ASP A 1 232 ? 10.903 12.353 -9.573 1.00 89.38 232 ASP A N 1
ATOM 1759 C CA . ASP A 1 232 ? 10.783 11.346 -8.528 1.00 89.38 232 ASP A CA 1
ATOM 1760 C C . ASP A 1 232 ? 10.440 9.937 -9.056 1.00 89.38 232 ASP A C 1
ATOM 1762 O O . ASP A 1 232 ? 9.841 9.138 -8.341 1.00 89.38 232 ASP A O 1
ATOM 1766 N N . SER A 1 233 ? 10.930 9.588 -10.253 1.00 92.94 233 SER A N 1
ATOM 1767 C CA . SER A 1 233 ? 10.763 8.273 -10.903 1.00 92.94 233 SER A CA 1
ATOM 1768 C C . SER A 1 233 ? 10.983 7.065 -9.975 1.00 92.94 233 SER A C 1
ATOM 1770 O O . SER A 1 233 ? 12.042 6.896 -9.345 1.00 92.94 233 SER A O 1
ATOM 1772 N N . THR A 1 234 ? 9.994 6.171 -9.948 1.00 95.00 234 THR A N 1
ATOM 1773 C CA . THR A 1 234 ? 10.034 4.901 -9.213 1.00 95.00 234 THR A CA 1
ATOM 1774 C C . THR A 1 234 ? 10.978 3.912 -9.891 1.00 95.00 234 THR A C 1
ATOM 1776 O O . THR A 1 234 ? 11.772 3.253 -9.212 1.00 95.00 234 THR A O 1
ATOM 1779 N N . LEU A 1 235 ? 10.981 3.864 -11.228 1.00 96.56 235 LEU A N 1
ATOM 1780 C CA . LEU A 1 235 ? 11.919 3.045 -12.005 1.00 96.56 235 LEU A CA 1
ATOM 1781 C C . LEU A 1 235 ? 13.379 3.389 -11.686 1.00 96.56 235 LEU A C 1
ATOM 1783 O O . LEU A 1 235 ? 14.210 2.494 -11.506 1.00 96.56 235 LEU A O 1
ATOM 1787 N N . SER A 1 236 ? 13.691 4.683 -11.590 1.00 95.06 236 SER A N 1
ATOM 1788 C CA . SER A 1 236 ? 15.043 5.159 -11.287 1.00 95.06 236 SER A CA 1
ATOM 1789 C C . SER A 1 236 ? 15.521 4.668 -9.921 1.00 95.06 236 SER A C 1
ATOM 1791 O O . SER A 1 236 ? 16.642 4.170 -9.808 1.00 95.06 236 SER A O 1
ATOM 1793 N N . LEU A 1 237 ? 14.657 4.717 -8.897 1.00 94.06 237 LEU A N 1
ATOM 1794 C CA . LEU A 1 237 ? 14.964 4.146 -7.582 1.00 94.06 237 LEU A CA 1
ATOM 1795 C C . LEU A 1 237 ? 15.257 2.644 -7.681 1.00 94.06 237 LEU A C 1
ATOM 1797 O O . LEU A 1 237 ? 16.288 2.193 -7.182 1.00 94.06 237 LEU A O 1
ATOM 1801 N N . VAL A 1 238 ? 14.370 1.874 -8.319 1.00 95.12 238 VAL A N 1
ATOM 1802 C CA . VAL A 1 238 ? 14.515 0.413 -8.417 1.00 95.12 238 VAL A CA 1
ATOM 1803 C C . VAL A 1 238 ? 15.824 0.046 -9.116 1.00 95.12 238 VAL A C 1
ATOM 1805 O O . VAL A 1 238 ? 16.577 -0.778 -8.598 1.00 95.12 238 VAL A O 1
ATOM 1808 N N . ARG A 1 239 ? 16.154 0.694 -10.241 1.00 95.75 239 ARG A N 1
ATOM 1809 C CA . ARG A 1 239 ? 17.414 0.457 -10.965 1.00 95.75 239 ARG A CA 1
ATOM 1810 C C . ARG A 1 239 ? 18.644 0.744 -10.107 1.00 95.75 239 ARG A C 1
ATOM 1812 O O . ARG A 1 239 ? 19.560 -0.077 -10.085 1.00 95.75 239 ARG A O 1
ATOM 1819 N N . VAL A 1 240 ? 18.655 1.860 -9.374 1.00 93.88 240 VAL A N 1
ATOM 1820 C CA . VAL A 1 240 ? 19.769 2.221 -8.480 1.00 93.88 240 VAL A CA 1
ATOM 1821 C C . VAL A 1 240 ? 19.948 1.183 -7.373 1.00 93.88 240 VAL A C 1
ATOM 1823 O O . VAL A 1 240 ? 21.072 0.753 -7.115 1.00 93.88 240 VAL A O 1
ATOM 1826 N N . VAL A 1 241 ? 18.857 0.754 -6.732 1.00 91.81 241 VAL A N 1
ATOM 1827 C CA . VAL A 1 241 ? 18.924 -0.242 -5.653 1.00 91.81 241 VAL A CA 1
ATOM 1828 C C . VAL A 1 241 ? 19.404 -1.593 -6.186 1.00 91.81 241 VAL A C 1
ATOM 1830 O O . VAL A 1 241 ? 20.316 -2.177 -5.604 1.00 91.81 241 VAL A O 1
ATOM 1833 N N . VAL A 1 242 ? 18.846 -2.075 -7.303 1.00 92.31 242 VAL A N 1
ATOM 1834 C CA . VAL A 1 242 ? 19.265 -3.344 -7.925 1.00 92.31 242 VAL A CA 1
ATOM 1835 C C . VAL A 1 242 ? 20.740 -3.302 -8.322 1.00 92.31 242 VAL A C 1
ATOM 1837 O O . VAL A 1 242 ? 21.461 -4.259 -8.045 1.00 92.31 242 VAL A O 1
ATOM 1840 N N . GLY A 1 243 ? 21.197 -2.208 -8.942 1.00 90.94 243 GLY A N 1
ATOM 1841 C CA . GLY A 1 243 ? 22.599 -2.036 -9.333 1.00 90.94 243 GLY A CA 1
ATOM 1842 C C . GLY A 1 243 ? 23.538 -2.147 -8.134 1.00 90.94 243 GLY A C 1
ATOM 1843 O O . GLY A 1 243 ? 24.404 -3.018 -8.101 1.00 90.94 243 GLY A O 1
ATOM 1844 N N . ARG A 1 244 ? 23.280 -1.359 -7.085 1.00 89.56 244 ARG A N 1
ATOM 1845 C CA . ARG A 1 244 ? 24.105 -1.368 -5.868 1.00 89.56 244 ARG A CA 1
ATOM 1846 C C . ARG A 1 244 ? 24.095 -2.706 -5.129 1.00 89.56 244 ARG A C 1
ATOM 1848 O O . ARG A 1 244 ? 25.135 -3.125 -4.632 1.00 89.56 244 ARG A O 1
ATOM 1855 N N . LEU A 1 245 ? 22.952 -3.393 -5.061 1.00 87.69 245 LEU A N 1
ATOM 1856 C CA . LEU A 1 245 ? 22.868 -4.716 -4.429 1.00 87.69 245 LEU A CA 1
ATOM 1857 C C . LEU A 1 245 ? 23.682 -5.772 -5.187 1.00 87.69 245 LEU A C 1
ATOM 1859 O O . LEU A 1 245 ? 24.289 -6.635 -4.558 1.00 87.69 245 LEU A O 1
ATOM 1863 N N . ARG A 1 246 ? 23.730 -5.700 -6.523 1.00 84.56 246 ARG A N 1
ATOM 1864 C CA . ARG A 1 246 ? 24.541 -6.609 -7.352 1.00 84.56 246 ARG A CA 1
ATOM 1865 C C . ARG A 1 246 ? 26.038 -6.329 -7.245 1.00 84.56 246 ARG A C 1
ATOM 1867 O O . ARG A 1 246 ? 26.832 -7.256 -7.352 1.00 84.56 246 ARG A O 1
ATOM 1874 N N . GLU A 1 247 ? 26.407 -5.075 -7.016 1.00 85.06 247 GLU A N 1
ATOM 1875 C CA . GLU A 1 247 ? 27.794 -4.633 -6.837 1.00 85.06 247 GLU A CA 1
ATOM 1876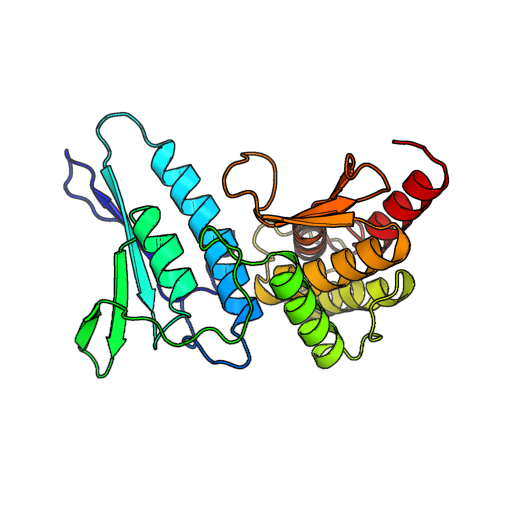 C C . GLU A 1 247 ? 28.317 -4.830 -5.399 1.00 85.06 247 GLU A C 1
ATOM 1878 O O . GLU A 1 247 ? 29.506 -4.645 -5.155 1.00 85.06 247 GLU A O 1
ATOM 1883 N N . GLY A 1 248 ? 27.457 -5.209 -4.442 1.00 73.12 248 GLY A N 1
ATOM 1884 C CA . GLY A 1 248 ? 27.816 -5.342 -3.022 1.00 73.12 248 GLY A CA 1
ATOM 1885 C C . GLY A 1 248 ? 27.976 -4.003 -2.286 1.00 73.12 248 GLY A C 1
ATOM 1886 O O . GLY A 1 248 ? 28.665 -3.935 -1.274 1.00 73.12 248 GLY A O 1
ATOM 1887 N N . GLY A 1 249 ? 27.373 -2.928 -2.801 1.00 61.16 249 GLY A N 1
ATOM 1888 C CA . GLY A 1 249 ? 27.586 -1.545 -2.360 1.00 61.16 249 GLY A CA 1
ATOM 1889 C C . GLY A 1 249 ? 26.680 -1.040 -1.228 1.00 61.16 249 GLY A C 1
ATOM 1890 O O . GLY A 1 249 ? 26.355 0.151 -1.232 1.00 61.16 249 GLY A O 1
ATOM 1891 N N . PHE A 1 250 ? 26.244 -1.905 -0.303 1.00 59.66 250 PHE A N 1
ATOM 1892 C CA . PHE A 1 250 ? 25.426 -1.535 0.865 1.00 59.66 250 PHE A CA 1
ATOM 1893 C C . PHE A 1 250 ? 25.897 -2.199 2.157 1.00 59.66 250 PHE A C 1
ATOM 1895 O O . PHE A 1 250 ? 26.185 -3.416 2.121 1.00 59.66 250 PHE A O 1
#

pLDDT: mean 81.38, std 16.13, range [36.94, 98.62]